Protein AF-A0A2W4NU88-F1 (afdb_monomer_lite)

Structure (mmCIF, N/CA/C/O backbone):
data_AF-A0A2W4NU88-F1
#
_entry.id   AF-A0A2W4NU88-F1
#
loop_
_atom_site.group_PDB
_atom_site.id
_atom_site.type_symbol
_atom_site.label_atom_id
_atom_site.label_alt_id
_atom_site.label_comp_id
_atom_site.label_asym_id
_atom_site.label_entity_id
_atom_site.label_seq_id
_atom_site.pdbx_PDB_ins_code
_atom_site.Cartn_x
_atom_site.Cartn_y
_atom_site.Cartn_z
_atom_site.occupancy
_atom_site.B_iso_or_equiv
_atom_site.auth_seq_id
_atom_site.auth_comp_id
_atom_site.auth_asym_id
_atom_site.auth_atom_id
_atom_site.pdbx_PDB_model_num
ATOM 1 N N . MET A 1 1 ? -26.455 36.553 18.609 1.00 41.16 1 MET A N 1
ATOM 2 C CA . MET A 1 1 ? -26.965 35.825 17.427 1.00 41.16 1 MET A CA 1
ATOM 3 C C . MET A 1 1 ? -28.048 36.669 16.779 1.00 41.16 1 MET A C 1
ATOM 5 O O . MET A 1 1 ? -29.073 36.886 17.407 1.00 41.16 1 MET A O 1
ATOM 9 N N . ALA A 1 2 ? -27.794 37.203 15.585 1.00 42.84 2 ALA A N 1
ATOM 10 C CA . ALA A 1 2 ? -28.802 37.880 14.765 1.00 42.84 2 ALA A CA 1
ATOM 11 C C . ALA A 1 2 ? -29.234 36.930 13.626 1.00 42.84 2 ALA A C 1
ATOM 13 O O . ALA A 1 2 ? -28.383 36.174 13.152 1.00 42.84 2 ALA A O 1
ATOM 14 N N . PRO A 1 3 ? -30.515 36.910 13.207 1.00 49.38 3 PRO A N 1
ATOM 15 C CA . PRO A 1 3 ? -31.012 35.931 12.244 1.00 49.38 3 PRO A CA 1
ATOM 16 C C . PRO A 1 3 ? -30.637 36.302 10.800 1.00 49.38 3 PRO A C 1
ATOM 18 O O . PRO A 1 3 ? -30.679 37.466 10.406 1.00 49.38 3 PRO A O 1
ATOM 21 N N . PHE A 1 4 ? -30.275 35.290 10.013 1.00 44.50 4 PHE A N 1
ATOM 22 C CA . PHE A 1 4 ? -29.881 35.408 8.609 1.00 44.50 4 PHE A CA 1
ATOM 23 C C . PHE A 1 4 ? -31.128 35.576 7.719 1.00 44.50 4 PHE A C 1
ATOM 25 O O . PHE A 1 4 ? -32.091 34.819 7.846 1.00 44.50 4 PHE A O 1
ATOM 32 N N . HIS A 1 5 ? -31.128 36.570 6.827 1.00 48.03 5 HIS A N 1
ATOM 33 C CA . HIS A 1 5 ? -32.206 36.829 5.863 1.00 48.03 5 HIS A CA 1
ATOM 34 C C . HIS A 1 5 ? -31.734 36.467 4.439 1.00 48.03 5 HIS A C 1
ATOM 36 O O . HIS A 1 5 ? -30.705 36.990 4.006 1.00 48.03 5 HIS A O 1
ATOM 42 N N . PRO A 1 6 ? -32.445 35.601 3.689 1.00 52.00 6 PRO A N 1
ATOM 43 C CA . PRO A 1 6 ? -31.965 35.070 2.417 1.00 52.00 6 PRO A CA 1
ATOM 44 C C . PRO A 1 6 ? -32.504 35.886 1.236 1.00 52.00 6 PRO A C 1
ATOM 46 O O . PRO A 1 6 ? -33.444 35.467 0.566 1.00 52.00 6 PRO A O 1
ATOM 49 N N . SER A 1 7 ? -31.959 37.075 0.969 1.00 53.91 7 SER A N 1
ATOM 50 C CA . SER A 1 7 ? -32.432 37.834 -0.204 1.00 53.91 7 SER A CA 1
ATOM 51 C C . SER A 1 7 ? -31.430 38.777 -0.868 1.00 53.91 7 SER A C 1
ATOM 53 O O . SER A 1 7 ? -31.858 39.728 -1.519 1.00 53.91 7 SER A O 1
ATOM 55 N N . LYS A 1 8 ? -30.116 38.539 -0.757 1.00 48.84 8 LYS A N 1
ATOM 56 C CA . LYS A 1 8 ? -29.114 39.237 -1.585 1.00 48.84 8 LYS A CA 1
ATOM 57 C C . LYS A 1 8 ? -27.901 38.349 -1.867 1.00 48.84 8 LYS A C 1
ATOM 59 O O . LYS A 1 8 ? -26.932 38.378 -1.117 1.00 48.84 8 LYS A O 1
ATOM 64 N N . LEU A 1 9 ? -27.950 37.598 -2.964 1.00 49.78 9 LEU A N 1
ATOM 65 C CA . LEU A 1 9 ? -26.742 37.126 -3.644 1.00 49.78 9 LEU A CA 1
ATOM 66 C C . LEU A 1 9 ? -26.538 37.984 -4.908 1.00 49.78 9 LEU A C 1
ATOM 68 O O . LEU A 1 9 ? -27.522 38.264 -5.598 1.00 49.78 9 LEU A O 1
ATOM 72 N N . PRO A 1 10 ? -25.311 38.462 -5.182 1.00 50.22 10 PRO A N 1
ATOM 73 C CA . PRO A 1 10 ? -24.998 39.240 -6.378 1.00 50.22 10 PRO A CA 1
ATOM 74 C C . PRO A 1 10 ? -25.089 38.372 -7.651 1.00 50.22 10 PRO A C 1
ATOM 76 O O . PRO A 1 10 ? -24.893 37.159 -7.569 1.00 50.22 10 PRO A O 1
ATOM 79 N N . PRO A 1 11 ? -25.371 38.976 -8.823 1.00 54.91 11 PRO A N 1
ATOM 80 C CA . PRO A 1 11 ? -25.682 38.256 -10.065 1.00 54.91 11 PRO A CA 1
ATOM 81 C C . PRO A 1 11 ? -24.528 37.436 -10.674 1.00 54.91 11 PRO A C 1
ATOM 83 O O . PRO A 1 11 ? -24.779 36.673 -11.600 1.00 54.91 11 PRO A O 1
ATOM 86 N N . ASP A 1 12 ? -23.309 37.510 -10.132 1.00 55.44 12 ASP A N 1
ATOM 87 C CA . ASP A 1 12 ? -22.115 36.859 -10.695 1.00 55.44 12 ASP A CA 1
ATOM 88 C C . ASP A 1 12 ? -21.626 35.659 -9.859 1.00 55.44 12 ASP A C 1
ATOM 90 O O . ASP A 1 12 ? -20.435 35.494 -9.599 1.00 55.44 12 ASP A O 1
ATOM 94 N N . SER A 1 13 ? -22.547 34.804 -9.402 1.00 50.03 13 SER A N 1
ATOM 95 C CA . SER A 1 13 ? -22.181 33.498 -8.827 1.00 50.03 13 SER A CA 1
ATOM 96 C C . SER A 1 13 ? -21.974 32.450 -9.935 1.00 50.03 13 SER A C 1
ATOM 98 O O . SER A 1 13 ? -22.842 32.320 -10.802 1.00 50.03 13 SER A O 1
ATOM 100 N N . PRO A 1 14 ? -20.880 31.660 -9.919 1.00 50.72 14 PRO A N 1
ATOM 101 C CA . PRO A 1 14 ? -20.562 30.673 -10.954 1.00 50.72 14 PRO A CA 1
ATOM 102 C C . PRO A 1 14 ? -21.407 29.399 -10.776 1.00 50.72 14 PRO A C 1
ATOM 104 O O . PRO A 1 14 ? -20.899 28.333 -10.446 1.00 50.72 14 PRO A O 1
ATOM 107 N N . GLY A 1 15 ? -22.725 29.526 -10.941 1.00 50.69 15 GLY A N 1
ATOM 108 C CA . GLY A 1 15 ? -23.698 28.444 -10.745 1.00 50.69 15 GLY A CA 1
ATOM 109 C C . GLY A 1 15 ? -24.722 28.292 -11.873 1.00 50.69 15 GLY A C 1
ATOM 110 O O . GLY A 1 15 ? -25.686 27.548 -11.720 1.00 50.69 15 GLY A O 1
ATOM 111 N N . GLY A 1 16 ? -24.554 28.994 -12.996 1.00 49.56 16 GLY A N 1
ATOM 112 C CA . GLY A 1 16 ? -25.442 28.878 -14.154 1.00 49.56 16 GLY A CA 1
ATOM 113 C C . GLY A 1 16 ? -24.941 27.834 -15.149 1.00 49.56 16 GLY A C 1
ATOM 114 O O . GLY A 1 16 ? -23.925 28.052 -15.803 1.00 49.56 16 GLY A O 1
ATOM 115 N N . PHE A 1 17 ? -25.661 26.719 -15.294 1.00 56.97 17 PHE A N 1
ATOM 116 C CA . PHE A 1 17 ? -25.469 25.770 -16.394 1.00 56.97 17 PHE A CA 1
ATOM 117 C C . PHE A 1 17 ? -25.649 26.495 -17.738 1.00 56.97 17 PHE A C 1
ATOM 119 O O . PHE A 1 17 ? -26.737 26.972 -18.061 1.00 56.97 17 PHE A O 1
ATOM 126 N N . ILE A 1 18 ? -24.567 26.597 -18.508 1.00 66.88 18 ILE A N 1
ATOM 127 C CA . ILE A 1 18 ? -24.540 27.280 -19.803 1.00 66.88 18 ILE A CA 1
ATOM 128 C C . ILE A 1 18 ? -25.205 26.355 -20.844 1.00 66.88 18 ILE A C 1
ATOM 130 O O . ILE A 1 18 ? -24.797 25.196 -20.952 1.00 66.88 18 ILE A O 1
ATOM 134 N N . PRO A 1 19 ? -26.195 26.816 -21.631 1.00 62.81 19 PRO A N 1
ATOM 135 C CA . PRO A 1 19 ? -26.916 25.979 -22.599 1.00 62.81 19 PRO A CA 1
ATOM 136 C C . PRO A 1 19 ? -26.013 25.316 -23.660 1.00 62.81 19 PRO A C 1
ATOM 138 O O . PRO A 1 19 ? -26.324 24.216 -24.112 1.00 62.81 19 PRO A O 1
ATOM 141 N N . GLU A 1 20 ? -24.855 25.904 -23.985 1.00 63.97 20 GLU A N 1
ATOM 142 C CA . GLU A 1 20 ? -23.848 25.286 -24.868 1.00 63.97 20 GLU A CA 1
ATOM 143 C C . GLU A 1 20 ? -23.288 23.964 -24.325 1.00 63.97 20 GLU A C 1
ATOM 145 O O . GLU A 1 20 ? -23.019 23.047 -25.098 1.00 63.97 20 GLU A O 1
ATOM 150 N N . GLN A 1 21 ? -23.133 23.830 -23.004 1.00 63.16 21 GLN A N 1
ATOM 151 C CA . GLN A 1 21 ? -22.576 22.620 -22.387 1.00 63.16 21 GLN A CA 1
ATOM 152 C C . GLN A 1 21 ? -23.566 21.451 -22.467 1.00 63.16 21 GLN A C 1
ATOM 154 O O . GLN A 1 21 ? -23.165 20.303 -22.649 1.00 63.16 21 GLN A O 1
ATOM 159 N N . VAL A 1 22 ? -24.870 21.741 -22.403 1.00 70.56 22 VAL A N 1
ATOM 160 C CA . VAL A 1 22 ? -25.937 20.744 -22.585 1.00 70.56 22 VAL A CA 1
ATOM 161 C C . VAL A 1 22 ? -26.017 20.299 -24.045 1.00 70.56 22 VAL A C 1
ATOM 163 O O . VAL A 1 22 ? -26.151 19.107 -24.318 1.00 70.56 22 VAL A O 1
ATOM 166 N N . GLU A 1 23 ? -25.874 21.230 -24.992 1.00 71.69 23 GLU A N 1
ATOM 167 C CA . GLU A 1 23 ? -25.847 20.903 -26.421 1.00 71.69 23 GLU A CA 1
ATOM 168 C C . GLU A 1 23 ? -24.608 20.070 -26.790 1.00 71.69 23 GLU A C 1
ATOM 170 O O . GLU A 1 23 ? -24.703 19.102 -27.551 1.00 71.69 23 GLU A O 1
ATOM 175 N N . LEU A 1 24 ? -23.451 20.395 -26.204 1.00 75.88 24 LEU A N 1
ATOM 176 C CA . LEU A 1 24 ? -22.216 19.636 -26.378 1.00 75.88 24 LEU A CA 1
ATOM 177 C C . LEU A 1 24 ? -22.333 18.231 -25.775 1.00 75.88 24 LEU A C 1
ATOM 179 O O . LEU A 1 24 ? -21.966 17.257 -26.435 1.00 75.88 24 LEU A O 1
ATOM 183 N N . LEU A 1 25 ? -22.898 18.104 -24.572 1.00 77.44 25 LEU A N 1
ATOM 184 C CA . LEU A 1 25 ? -23.148 16.814 -23.929 1.00 77.44 25 LEU A CA 1
ATOM 185 C C . LEU A 1 25 ? -24.107 15.950 -24.763 1.00 77.44 25 LEU A C 1
ATOM 187 O O . LEU A 1 25 ? -23.820 14.779 -25.006 1.00 77.44 25 LEU A O 1
ATOM 191 N N . MET A 1 26 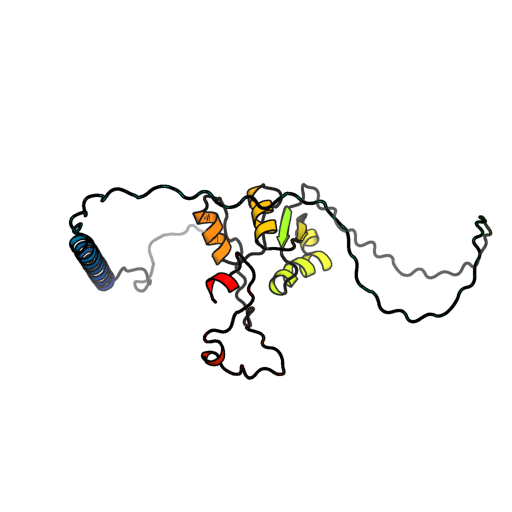? -25.197 16.525 -25.283 1.00 83.00 26 MET A N 1
ATOM 192 C CA . MET A 1 26 ? -26.130 15.807 -26.158 1.00 83.00 26 MET A CA 1
ATOM 193 C C . MET A 1 26 ? -25.473 15.341 -27.463 1.00 83.00 26 MET A C 1
ATOM 195 O O . MET A 1 26 ? -25.721 14.212 -27.887 1.00 83.00 26 MET A O 1
ATOM 199 N N . LYS A 1 27 ? -24.601 16.151 -28.083 1.00 80.75 27 LYS A N 1
ATOM 200 C CA . LYS A 1 27 ? -23.851 15.742 -29.286 1.00 80.75 27 LYS A CA 1
ATOM 201 C C . LYS A 1 27 ? -22.921 14.561 -29.008 1.00 80.75 27 LYS A C 1
ATOM 203 O O . LYS A 1 27 ? -22.870 13.633 -29.816 1.00 80.75 27 LYS A O 1
ATOM 208 N N . HIS A 1 28 ? -22.237 14.552 -27.864 1.00 83.94 28 HIS A N 1
ATOM 209 C CA . HIS A 1 28 ? -21.358 13.442 -27.487 1.00 83.94 28 HIS A CA 1
ATOM 210 C C . HIS A 1 28 ? -22.151 12.162 -27.210 1.00 83.94 28 HIS A C 1
ATOM 212 O O . HIS A 1 28 ? -21.801 11.116 -27.749 1.00 83.94 28 HIS A O 1
ATOM 218 N N . VAL A 1 29 ? -23.262 12.245 -26.470 1.00 82.56 29 VAL A N 1
ATOM 219 C CA . VAL A 1 29 ? -24.134 11.088 -26.195 1.00 82.56 29 VAL A CA 1
ATOM 220 C C . VAL A 1 29 ? -24.697 10.492 -27.489 1.00 82.56 29 VAL A C 1
ATOM 222 O O . VAL A 1 29 ? -24.681 9.274 -27.664 1.00 82.56 29 VAL A O 1
ATOM 225 N N . LEU A 1 30 ? -25.140 11.332 -28.432 1.00 80.12 30 LEU A N 1
ATOM 226 C CA . LEU A 1 30 ? -25.688 10.866 -29.708 1.00 80.12 30 LEU A CA 1
ATOM 227 C C . LEU A 1 30 ? -24.615 10.221 -30.602 1.00 80.12 30 LEU A C 1
ATOM 229 O O . LEU A 1 30 ? -24.870 9.201 -31.240 1.00 80.12 30 LEU A O 1
ATOM 233 N N . THR A 1 31 ? -23.403 10.783 -30.610 1.00 79.44 31 THR A N 1
ATOM 234 C CA . THR A 1 31 ? -22.258 10.231 -31.354 1.00 79.44 31 THR A CA 1
ATOM 235 C C . THR A 1 31 ? -21.830 8.880 -30.777 1.00 79.44 31 THR A C 1
ATOM 237 O O . THR A 1 31 ? -21.580 7.937 -31.526 1.00 79.44 31 THR A O 1
ATOM 240 N N . PHE A 1 32 ? -21.823 8.751 -29.449 1.00 81.19 32 PHE A N 1
ATOM 241 C CA . PHE A 1 32 ? -21.491 7.503 -28.766 1.00 81.19 32 PHE A CA 1
ATOM 242 C C . PHE A 1 32 ? -22.539 6.412 -29.034 1.00 81.19 32 PHE A C 1
ATOM 244 O O . PHE A 1 32 ? -22.191 5.276 -29.352 1.00 81.19 32 PHE A O 1
ATOM 251 N N . ALA A 1 33 ? -23.828 6.767 -29.003 1.00 80.50 33 ALA A N 1
ATOM 252 C CA . ALA A 1 33 ? -24.912 5.848 -29.344 1.00 80.50 33 ALA A CA 1
ATOM 253 C C . ALA A 1 33 ? -24.829 5.366 -30.805 1.00 80.50 33 ALA A C 1
ATOM 255 O O . ALA A 1 33 ? -25.023 4.180 -31.071 1.00 80.50 33 ALA A O 1
ATOM 256 N N . ALA A 1 34 ? -24.488 6.252 -31.748 1.00 80.62 34 ALA A N 1
ATOM 257 C CA . ALA A 1 34 ? -24.296 5.884 -33.150 1.00 80.62 34 ALA A CA 1
ATOM 258 C C . ALA A 1 34 ? -23.098 4.937 -33.348 1.00 80.62 34 ALA A C 1
ATOM 260 O O . ALA A 1 34 ? -23.209 3.976 -34.107 1.00 80.62 34 ALA A O 1
ATOM 261 N N . ALA A 1 35 ? -21.988 5.154 -32.633 1.00 74.56 35 ALA A N 1
ATOM 262 C CA . ALA A 1 35 ? -20.819 4.273 -32.672 1.00 74.56 35 ALA A CA 1
ATOM 263 C C . ALA A 1 35 ? -21.133 2.867 -32.131 1.00 74.56 35 ALA A C 1
ATOM 265 O O . ALA A 1 35 ? -20.770 1.873 -32.758 1.00 74.56 35 ALA A O 1
ATOM 266 N N . ILE A 1 36 ? -21.883 2.771 -31.026 1.00 74.06 36 ILE A N 1
ATOM 267 C CA . ILE A 1 36 ? -22.341 1.486 -30.469 1.00 74.06 36 ILE A CA 1
ATOM 268 C C . ILE A 1 36 ? -23.230 0.743 -31.475 1.00 74.06 36 ILE A C 1
ATOM 270 O O . ILE A 1 36 ? -23.071 -0.460 -31.681 1.00 74.06 36 ILE A O 1
ATOM 274 N N . LEU A 1 37 ? -24.139 1.454 -32.144 1.00 67.69 37 LEU A N 1
ATOM 275 C CA . LEU A 1 37 ? -25.047 0.858 -33.127 1.00 67.69 37 LEU A CA 1
ATOM 276 C C . LEU A 1 37 ? -24.294 0.360 -34.377 1.00 67.69 37 LEU A C 1
ATOM 278 O O . LEU A 1 37 ? -24.657 -0.667 -34.947 1.00 67.69 37 LEU A O 1
ATOM 282 N N . LEU A 1 38 ? -23.198 1.029 -34.751 1.00 65.06 38 LEU A N 1
ATOM 283 C CA . LEU A 1 38 ? -22.302 0.618 -35.837 1.00 65.06 38 LEU A CA 1
ATOM 284 C C . LEU A 1 38 ? -21.481 -0.634 -35.478 1.00 65.06 38 LEU A C 1
ATOM 286 O O . LEU A 1 38 ? -21.330 -1.522 -36.314 1.00 65.06 38 LEU A O 1
ATOM 290 N N . VAL A 1 39 ? -21.018 -0.749 -34.228 1.00 65.00 39 VAL A N 1
ATOM 291 C CA . VAL A 1 39 ? -20.320 -1.949 -33.725 1.00 65.00 39 VAL A CA 1
ATOM 292 C C . VAL A 1 39 ? -21.269 -3.148 -33.653 1.00 65.00 39 VAL A C 1
ATOM 294 O O . VAL A 1 39 ? -20.906 -4.248 -34.062 1.00 65.00 39 VAL A O 1
ATOM 297 N N . LEU A 1 40 ? -22.512 -2.943 -33.211 1.00 62.94 40 LEU A N 1
ATOM 298 C CA . LEU A 1 40 ? -23.513 -4.012 -33.156 1.00 62.94 40 LEU A CA 1
ATOM 299 C C . LEU A 1 40 ? -23.931 -4.503 -34.551 1.00 62.94 40 LEU A C 1
ATOM 301 O O . LEU A 1 40 ? -24.172 -5.695 -34.726 1.00 62.94 40 LEU A O 1
ATOM 305 N N . ALA A 1 41 ? -23.959 -3.626 -35.559 1.00 66.31 41 ALA A N 1
ATOM 306 C CA . ALA A 1 41 ? -24.257 -4.010 -36.941 1.00 66.31 41 ALA A CA 1
ATOM 307 C C . ALA A 1 41 ? -23.126 -4.811 -37.623 1.00 66.31 41 ALA A C 1
ATOM 309 O O . ALA A 1 41 ? -23.383 -5.496 -38.613 1.00 66.31 41 ALA A O 1
ATOM 310 N N . ALA A 1 42 ? -21.893 -4.761 -37.102 1.00 63.50 42 ALA A N 1
ATOM 311 C CA . ALA A 1 42 ? -20.746 -5.495 -37.644 1.00 63.50 42 ALA A CA 1
ATOM 312 C C . ALA A 1 42 ? -20.655 -6.957 -37.154 1.00 63.50 42 ALA A C 1
ATOM 314 O O . ALA A 1 42 ? -19.922 -7.754 -37.738 1.00 63.50 42 ALA A O 1
ATOM 315 N N . CYS A 1 43 ? -21.433 -7.344 -36.138 1.00 46.22 43 CYS A N 1
ATOM 316 C CA . CYS A 1 43 ? -21.530 -8.725 -35.659 1.00 46.22 43 CYS A CA 1
ATOM 317 C C . CYS A 1 43 ? -22.707 -9.459 -36.323 1.00 46.22 43 CYS A C 1
ATOM 319 O O . CYS A 1 43 ? -23.748 -9.693 -35.712 1.00 46.22 43 CYS A O 1
ATOM 321 N N . SER A 1 44 ? -22.535 -9.855 -37.586 1.00 58.75 44 SER A N 1
ATOM 322 C CA . SER A 1 44 ? -23.336 -10.932 -38.187 1.00 58.75 44 SER A CA 1
ATOM 323 C C . SER A 1 44 ? -22.573 -12.256 -38.056 1.00 58.75 44 SER A C 1
ATOM 325 O O . SER A 1 44 ? -21.393 -12.293 -38.408 1.00 58.75 44 SER A O 1
ATOM 327 N N . PRO A 1 45 ? -23.185 -13.351 -37.568 1.00 58.28 45 PRO A N 1
ATOM 328 C CA . PRO A 1 45 ? -22.483 -14.622 -37.431 1.00 58.28 45 PRO A CA 1
ATOM 329 C C . PRO A 1 45 ? -22.261 -15.265 -38.808 1.00 58.28 45 PRO A C 1
ATOM 331 O O . PRO A 1 45 ? -23.208 -15.557 -39.539 1.00 58.28 45 PRO A O 1
ATOM 334 N N . ALA A 1 46 ? -20.994 -15.497 -39.157 1.00 48.22 46 ALA A N 1
ATOM 335 C CA . ALA A 1 46 ? -20.610 -16.314 -40.302 1.00 48.22 46 ALA A CA 1
ATOM 336 C C . ALA A 1 46 ? -21.049 -17.778 -40.100 1.00 48.22 46 ALA A C 1
ATOM 338 O O . ALA A 1 46 ? -21.061 -18.292 -38.981 1.00 48.22 46 ALA A O 1
ATOM 339 N N . ALA A 1 47 ? -21.419 -18.442 -41.197 1.00 45.12 47 ALA A N 1
ATOM 340 C CA . ALA A 1 47 ? -21.907 -19.818 -41.214 1.00 45.12 47 ALA A CA 1
ATOM 341 C C . ALA A 1 47 ? -20.902 -20.814 -40.602 1.00 45.12 47 ALA A C 1
ATOM 343 O O . ALA A 1 47 ? -19.712 -20.798 -40.916 1.00 45.12 47 ALA A O 1
ATOM 344 N N . THR A 1 48 ? -21.404 -21.709 -39.753 1.00 43.19 48 THR A N 1
ATOM 345 C CA . THR A 1 48 ? -20.655 -22.787 -39.100 1.00 43.19 48 THR A CA 1
ATOM 346 C C . THR A 1 48 ? -20.247 -23.885 -40.093 1.00 43.19 48 THR A C 1
ATOM 348 O O . THR A 1 48 ? -21.106 -24.384 -40.823 1.00 43.19 48 THR A O 1
ATOM 351 N N . PRO A 1 49 ? -18.978 -24.338 -40.114 1.00 43.09 49 PRO A N 1
ATOM 352 C CA . PRO A 1 49 ? -18.617 -25.564 -40.815 1.00 43.09 49 PRO A CA 1
ATOM 353 C C . PRO A 1 49 ? -19.047 -26.807 -40.014 1.00 43.09 49 PRO A C 1
ATOM 355 O O . PRO A 1 49 ? -18.872 -26.888 -38.798 1.00 43.09 49 PRO A O 1
ATOM 358 N N . THR A 1 50 ? -19.619 -27.780 -40.722 1.00 42.62 50 THR A N 1
ATOM 359 C CA . THR A 1 50 ? -20.048 -29.102 -40.233 1.00 42.62 50 THR A CA 1
ATOM 360 C C . THR A 1 50 ? -18.869 -29.905 -39.651 1.00 42.62 50 THR A C 1
ATOM 362 O O . THR A 1 50 ? -17.795 -29.899 -40.255 1.00 42.62 50 THR A O 1
ATOM 365 N N . PRO A 1 51 ? -19.030 -30.641 -38.530 1.00 40.97 51 PRO A N 1
ATOM 366 C CA . PRO A 1 51 ? -17.933 -31.401 -37.931 1.00 40.97 51 PRO A CA 1
ATOM 367 C C . PRO A 1 51 ? -17.584 -32.649 -38.757 1.00 40.97 51 PRO A C 1
ATOM 369 O O . PRO A 1 51 ? -18.381 -33.579 -38.883 1.00 40.97 51 PRO A O 1
ATOM 372 N N . THR A 1 52 ? -16.362 -32.675 -39.291 1.00 47.66 52 THR A N 1
ATOM 373 C CA . THR A 1 52 ? -15.709 -33.879 -39.822 1.00 47.66 52 THR A CA 1
ATOM 374 C C . THR A 1 52 ? -15.209 -34.741 -38.660 1.00 47.66 52 THR A C 1
ATOM 376 O O . THR A 1 52 ? -14.582 -34.248 -37.726 1.00 47.66 52 THR A O 1
ATOM 379 N N . SER A 1 53 ? -15.508 -36.037 -38.730 1.00 42.72 53 SER A N 1
ATOM 380 C CA . SER A 1 53 ? -15.165 -37.087 -37.766 1.00 42.72 53 SER A CA 1
ATOM 381 C C . SER A 1 53 ? -13.675 -37.141 -37.397 1.00 42.72 53 SER A C 1
ATOM 383 O O . SER A 1 53 ? -12.820 -37.188 -38.282 1.00 42.72 53 SER A O 1
ATOM 385 N N . ALA A 1 54 ? -13.389 -37.216 -36.095 1.00 40.72 54 ALA A N 1
ATOM 386 C CA . ALA A 1 54 ? -12.054 -37.400 -35.527 1.00 40.72 54 ALA A CA 1
ATOM 387 C C . ALA A 1 54 ? -11.479 -38.817 -35.778 1.00 40.72 54 ALA A C 1
ATOM 389 O O . ALA A 1 54 ? -12.235 -39.791 -35.716 1.00 40.72 54 ALA A O 1
ATOM 390 N N . PRO A 1 55 ? -10.157 -38.966 -36.004 1.00 47.34 55 PRO A N 1
ATOM 391 C CA . PRO A 1 55 ? -9.449 -40.240 -35.876 1.00 47.34 55 PRO A CA 1
ATOM 392 C C . PRO A 1 55 ? -9.047 -40.513 -34.405 1.00 47.34 55 PRO A C 1
ATOM 394 O O . PRO A 1 55 ? -9.109 -39.603 -33.576 1.00 47.34 55 PRO A O 1
ATOM 397 N N . PRO A 1 56 ? -8.696 -41.765 -34.045 1.00 47.59 56 PRO A N 1
ATOM 398 C CA . PRO A 1 56 ? -8.702 -42.227 -32.660 1.00 47.59 56 PRO A CA 1
ATOM 399 C C . PRO A 1 56 ? -7.532 -41.702 -31.820 1.00 47.59 56 PRO A C 1
ATOM 401 O O . PRO A 1 56 ? -6.414 -41.532 -32.296 1.00 47.59 56 PRO A O 1
ATOM 404 N N . THR A 1 57 ? -7.846 -41.512 -30.539 1.00 40.19 57 THR A N 1
ATOM 405 C CA . THR A 1 57 ? -6.975 -41.183 -29.409 1.00 40.19 57 THR A CA 1
ATOM 406 C C . THR A 1 57 ? -5.765 -42.110 -29.306 1.00 40.19 57 THR A C 1
ATOM 408 O O . THR A 1 57 ? -5.914 -43.309 -29.074 1.00 40.19 57 THR A O 1
ATOM 411 N N . GLU A 1 58 ? -4.571 -41.530 -29.389 1.00 40.09 58 GLU A N 1
ATOM 412 C CA . GLU A 1 58 ? -3.342 -42.143 -28.892 1.00 40.09 58 GLU A CA 1
ATOM 413 C C . GLU A 1 58 ? -3.153 -41.722 -27.426 1.00 40.09 58 GLU A C 1
ATOM 415 O O . GLU A 1 58 ? -3.254 -40.542 -27.080 1.00 40.09 58 GLU A O 1
ATOM 420 N N . ALA A 1 59 ? -2.986 -42.709 -26.547 1.00 41.22 59 ALA A N 1
ATOM 421 C CA . ALA A 1 59 ? -2.809 -42.508 -25.114 1.00 41.22 59 ALA A CA 1
ATOM 422 C C . ALA A 1 59 ? -1.414 -41.924 -24.810 1.00 41.22 59 ALA A C 1
ATOM 424 O O . ALA A 1 59 ? -0.443 -42.307 -25.463 1.00 41.22 59 ALA A O 1
ATOM 425 N N . PRO A 1 60 ? -1.279 -41.038 -23.808 1.00 47.06 60 PRO A N 1
ATOM 426 C CA . PRO A 1 60 ? 0.020 -40.511 -23.409 1.00 47.06 60 PRO A CA 1
ATOM 427 C C . PRO A 1 60 ? 0.882 -41.607 -22.754 1.00 47.06 60 PRO A C 1
ATOM 429 O O . PRO A 1 60 ? 0.348 -42.445 -22.019 1.00 47.06 60 PRO A O 1
ATOM 432 N N . PRO A 1 61 ? 2.211 -41.611 -22.967 1.00 41.12 61 PRO A N 1
ATOM 433 C CA . PRO A 1 61 ? 3.097 -42.546 -22.290 1.00 41.12 61 PRO A CA 1
ATOM 434 C C . PRO A 1 61 ? 3.142 -42.257 -20.785 1.00 41.12 61 PRO A C 1
ATOM 436 O O . PRO A 1 61 ? 3.436 -41.146 -20.343 1.00 41.12 61 PRO A O 1
ATOM 439 N N . THR A 1 62 ? 2.877 -43.298 -19.998 1.00 40.16 62 THR A N 1
ATOM 440 C CA . THR A 1 62 ? 3.133 -43.367 -18.558 1.00 40.16 62 THR A CA 1
ATOM 441 C C . THR A 1 62 ? 4.621 -43.166 -18.290 1.00 40.16 62 THR A C 1
ATOM 443 O O . THR A 1 62 ? 5.431 -44.010 -18.680 1.00 40.16 62 THR A O 1
ATOM 446 N N . LYS A 1 63 ? 4.986 -42.075 -17.607 1.00 34.75 63 LYS A N 1
ATOM 447 C CA . LYS A 1 63 ? 6.293 -41.955 -16.956 1.00 34.75 63 LYS A CA 1
ATOM 448 C C . LYS A 1 63 ? 6.128 -42.292 -15.480 1.00 34.75 63 LYS A C 1
ATOM 450 O O . LYS A 1 63 ? 5.310 -41.704 -14.779 1.00 34.75 63 LYS A O 1
ATOM 455 N N . ASP A 1 64 ? 6.893 -43.301 -15.107 1.00 31.95 64 ASP A N 1
ATOM 456 C CA . ASP A 1 64 ? 6.933 -43.991 -13.831 1.00 31.95 64 ASP A CA 1
ATOM 457 C C . ASP A 1 64 ? 7.165 -43.051 -12.643 1.00 31.95 64 ASP A C 1
ATOM 459 O O . ASP A 1 64 ? 7.934 -42.087 -12.726 1.00 31.95 64 ASP A O 1
ATOM 463 N N . ALA A 1 65 ? 6.511 -43.377 -11.531 1.00 32.41 65 ALA A N 1
ATOM 464 C CA . ALA A 1 65 ? 6.792 -42.810 -10.226 1.00 32.41 65 ALA A CA 1
ATOM 465 C C . ALA A 1 65 ? 8.079 -43.454 -9.692 1.00 32.41 65 ALA A C 1
ATOM 467 O O . ALA A 1 65 ? 8.108 -44.643 -9.387 1.00 32.41 65 ALA A O 1
ATOM 468 N N . GLY A 1 66 ? 9.143 -42.661 -9.582 1.00 27.52 66 GLY A N 1
ATOM 469 C CA . GLY A 1 66 ? 10.417 -43.066 -9.001 1.00 27.52 66 GLY A CA 1
ATOM 470 C C . GLY A 1 66 ? 10.799 -42.119 -7.872 1.00 27.52 66 GLY A C 1
ATOM 471 O O . GLY A 1 66 ? 10.924 -40.921 -8.092 1.00 27.52 66 GLY A O 1
ATOM 472 N N . ALA A 1 67 ? 10.895 -42.711 -6.686 1.00 29.80 67 ALA A N 1
ATOM 473 C CA . ALA A 1 67 ? 11.378 -42.237 -5.396 1.00 29.80 67 ALA A CA 1
ATOM 474 C C . ALA A 1 67 ? 12.203 -40.938 -5.336 1.00 29.80 67 ALA A C 1
ATOM 476 O O . ALA A 1 67 ? 13.105 -40.686 -6.127 1.00 29.80 67 ALA A O 1
ATOM 477 N N . ALA A 1 68 ? 11.918 -40.190 -4.269 1.00 33.38 68 ALA A N 1
ATOM 478 C CA . ALA A 1 68 ? 12.781 -39.175 -3.699 1.00 33.38 68 ALA A CA 1
ATOM 479 C C . ALA A 1 68 ? 14.196 -39.719 -3.456 1.00 33.38 68 ALA A C 1
ATOM 481 O O . ALA A 1 68 ? 14.369 -40.676 -2.701 1.00 33.38 68 ALA A O 1
ATOM 482 N N . GLU A 1 69 ? 15.186 -39.039 -4.024 1.00 31.02 69 GLU A N 1
ATOM 483 C CA . GLU A 1 69 ? 16.558 -39.049 -3.539 1.00 31.02 69 GLU A CA 1
ATOM 484 C C . GLU A 1 69 ? 17.020 -37.599 -3.388 1.00 31.02 69 GLU A C 1
ATOM 486 O O . GLU A 1 69 ? 16.992 -36.788 -4.313 1.00 31.02 69 GLU A O 1
ATOM 491 N N . THR A 1 70 ? 17.352 -37.285 -2.143 1.00 28.16 70 THR A N 1
ATOM 492 C CA . THR A 1 70 ? 18.055 -36.099 -1.681 1.00 28.16 70 THR A CA 1
ATOM 493 C C . THR A 1 70 ? 19.445 -36.073 -2.313 1.00 28.16 70 THR A C 1
ATOM 495 O O . THR A 1 70 ? 20.229 -36.981 -2.055 1.00 28.16 70 THR A O 1
ATOM 498 N N . GLU A 1 71 ? 19.787 -35.027 -3.066 1.00 32.09 71 GLU A N 1
ATOM 499 C CA . GLU A 1 71 ? 21.183 -34.747 -3.412 1.00 32.09 71 GLU A CA 1
ATOM 500 C C . GLU A 1 71 ? 21.495 -33.259 -3.231 1.00 32.09 71 GLU A C 1
ATOM 502 O O . GLU A 1 71 ? 21.026 -32.377 -3.948 1.00 32.09 71 GLU A O 1
ATOM 507 N N . THR A 1 72 ? 22.268 -33.024 -2.179 1.00 24.66 72 THR A N 1
ATOM 508 C CA . THR A 1 72 ? 22.938 -31.795 -1.774 1.00 24.66 72 THR A CA 1
ATOM 509 C C . THR A 1 72 ? 24.214 -31.619 -2.603 1.00 24.66 72 THR A C 1
ATOM 511 O O . THR A 1 72 ? 24.959 -32.581 -2.766 1.00 24.66 72 THR A O 1
ATOM 514 N N . ALA A 1 73 ? 24.539 -30.400 -3.037 1.00 28.67 73 ALA A N 1
ATOM 515 C CA . ALA A 1 73 ? 25.875 -30.034 -3.526 1.00 28.67 73 ALA A CA 1
ATOM 516 C C . ALA A 1 73 ? 26.104 -28.514 -3.343 1.00 28.67 73 ALA A C 1
ATOM 518 O O . ALA A 1 73 ? 25.130 -27.764 -3.301 1.00 28.67 73 ALA A O 1
ATOM 519 N N . PRO A 1 74 ? 27.350 -28.024 -3.241 1.00 36.06 74 PRO A N 1
ATOM 520 C CA . PRO A 1 74 ? 28.175 -28.101 -2.040 1.00 36.06 74 PRO A CA 1
ATOM 521 C C . PRO A 1 74 ? 28.541 -26.706 -1.497 1.00 36.06 74 PRO A C 1
ATOM 523 O O . PRO A 1 74 ? 28.649 -25.732 -2.238 1.00 36.06 74 PRO A O 1
ATOM 526 N N . ALA A 1 75 ? 28.769 -26.639 -0.184 1.00 29.53 75 ALA A N 1
ATOM 527 C CA . ALA A 1 75 ? 29.469 -25.539 0.465 1.00 29.53 75 ALA A CA 1
ATOM 528 C C . ALA A 1 75 ? 30.984 -25.749 0.320 1.00 29.53 75 ALA A C 1
ATOM 530 O O . ALA A 1 75 ? 31.471 -26.865 0.507 1.00 29.53 75 ALA A O 1
ATOM 531 N N . ASP A 1 76 ? 31.689 -24.677 -0.029 1.00 31.84 76 ASP A N 1
ATOM 532 C CA . ASP A 1 76 ? 33.147 -24.614 -0.091 1.00 31.84 76 ASP A CA 1
ATOM 533 C C . ASP A 1 76 ? 33.735 -24.572 1.330 1.00 31.84 76 ASP A C 1
ATOM 535 O O . ASP A 1 76 ? 33.202 -23.921 2.234 1.00 31.84 76 ASP A O 1
ATOM 539 N N . GLU A 1 77 ? 34.817 -25.318 1.513 1.00 29.67 77 GLU A N 1
ATOM 540 C CA . GLU A 1 77 ? 35.496 -25.604 2.768 1.00 29.67 77 GLU A CA 1
ATOM 541 C C . GLU A 1 77 ? 36.747 -24.725 2.864 1.00 29.67 77 GLU A C 1
ATOM 543 O O . GLU A 1 77 ? 37.682 -24.853 2.076 1.00 29.67 77 GLU A O 1
ATOM 548 N N . ALA A 1 78 ? 36.806 -23.869 3.884 1.00 30.84 78 ALA A N 1
ATOM 549 C CA . ALA A 1 78 ? 38.065 -23.353 4.406 1.00 30.84 78 ALA A CA 1
ATOM 550 C C . ALA A 1 78 ? 38.106 -23.595 5.920 1.00 30.84 78 ALA A C 1
ATOM 552 O O . ALA A 1 78 ? 37.527 -22.869 6.725 1.00 30.84 78 ALA A O 1
ATOM 553 N N . THR A 1 79 ? 38.772 -24.692 6.261 1.00 25.81 79 THR A N 1
ATOM 554 C CA . THR A 1 79 ? 39.183 -25.179 7.579 1.00 25.81 79 THR A CA 1
ATOM 555 C C . THR A 1 79 ? 39.982 -24.155 8.394 1.00 25.81 79 THR A C 1
ATOM 557 O O . THR A 1 79 ? 40.997 -23.669 7.905 1.00 25.81 79 THR A O 1
ATOM 560 N N . GLU A 1 80 ? 39.646 -23.980 9.679 1.00 30.72 80 GLU A N 1
ATOM 561 C CA . GLU A 1 80 ? 40.652 -23.974 10.756 1.00 30.72 80 GLU A CA 1
ATOM 562 C C . GLU A 1 80 ? 40.064 -24.486 12.093 1.00 30.72 80 GLU A C 1
ATOM 564 O O . GLU A 1 80 ? 39.241 -23.860 12.752 1.00 30.72 80 GLU A O 1
ATOM 569 N N . THR A 1 81 ? 40.479 -25.713 12.396 1.00 26.44 81 THR A N 1
ATOM 570 C CA . THR A 1 81 ? 40.673 -26.463 13.649 1.00 26.44 81 THR A CA 1
ATOM 571 C C . THR A 1 81 ? 40.298 -25.848 15.016 1.00 26.44 81 THR A C 1
ATOM 573 O O . THR A 1 81 ? 40.967 -24.959 15.524 1.00 26.44 81 THR A O 1
ATOM 576 N N . ALA A 1 82 ? 39.283 -26.477 15.626 1.00 27.28 82 ALA A N 1
ATOM 577 C CA . ALA A 1 82 ? 39.126 -26.974 17.009 1.00 27.28 82 ALA A CA 1
ATOM 578 C C . ALA A 1 82 ? 39.862 -26.322 18.203 1.00 27.28 82 ALA A C 1
ATOM 580 O O . ALA A 1 82 ? 41.085 -26.335 18.251 1.00 27.28 82 ALA A O 1
ATOM 581 N N . GLU A 1 83 ? 39.111 -26.041 19.282 1.00 29.69 83 GLU A N 1
ATOM 582 C CA . GLU A 1 83 ? 39.308 -26.740 20.567 1.00 29.69 83 GLU A CA 1
ATOM 583 C C . GLU A 1 83 ? 38.019 -26.743 21.422 1.00 29.69 83 GLU A C 1
ATOM 585 O O . GLU A 1 83 ? 37.127 -25.915 21.256 1.00 29.69 83 GLU A O 1
ATOM 590 N N . ASP A 1 84 ? 37.924 -27.769 22.258 1.00 24.41 84 ASP A N 1
ATOM 591 C CA . ASP A 1 84 ? 36.754 -28.407 22.860 1.00 24.41 84 ASP A CA 1
ATOM 592 C C . ASP A 1 84 ? 36.372 -27.819 24.239 1.00 24.41 84 ASP A C 1
ATOM 594 O O . ASP A 1 84 ? 37.148 -27.109 24.877 1.00 24.41 84 ASP A O 1
ATOM 598 N N . THR A 1 85 ? 35.244 -28.308 24.759 1.00 26.67 85 THR A N 1
ATOM 599 C CA . THR A 1 85 ? 34.890 -28.512 26.180 1.00 26.67 85 THR A CA 1
ATOM 600 C C . THR A 1 85 ? 33.789 -27.617 26.768 1.00 26.67 85 THR A C 1
ATOM 602 O O . THR A 1 85 ? 33.979 -26.463 27.146 1.00 26.67 85 THR A O 1
ATOM 605 N N . GLN A 1 86 ? 32.621 -28.243 26.937 1.00 31.41 86 GLN A N 1
ATOM 606 C CA . GLN A 1 86 ? 31.527 -27.844 27.826 1.00 31.41 86 GLN A CA 1
ATOM 607 C C . GLN A 1 86 ? 31.975 -27.871 29.296 1.00 31.41 86 GLN A C 1
ATOM 609 O O . GLN A 1 86 ? 32.612 -28.837 29.702 1.00 31.41 86 GLN A O 1
ATOM 614 N N . THR A 1 87 ? 31.539 -26.921 30.128 1.00 30.58 87 THR A N 1
ATOM 615 C CA . THR A 1 87 ? 31.125 -27.192 31.522 1.00 30.58 87 THR A CA 1
ATOM 616 C C . THR A 1 87 ? 30.181 -26.086 32.003 1.00 30.58 87 THR A C 1
ATOM 618 O O . THR A 1 87 ? 30.492 -24.900 31.963 1.00 30.58 87 THR A O 1
ATOM 621 N N . GLU A 1 88 ? 29.009 -26.524 32.438 1.00 36.75 88 GLU A N 1
ATOM 622 C CA . GLU A 1 88 ? 27.992 -25.817 33.208 1.00 36.75 88 GLU A CA 1
ATOM 623 C C . GLU A 1 88 ? 28.477 -25.628 34.659 1.00 36.75 88 GLU A C 1
ATOM 625 O O . GLU A 1 88 ? 28.824 -26.617 35.296 1.00 36.75 88 GLU A O 1
ATOM 630 N N . GLU A 1 89 ? 28.471 -24.410 35.216 1.00 34.34 89 GLU A N 1
ATOM 631 C CA . GLU A 1 89 ? 28.310 -24.233 36.669 1.00 34.34 89 GLU A CA 1
ATOM 632 C C . GLU A 1 89 ? 27.751 -22.846 37.020 1.00 34.34 89 GLU A C 1
ATOM 634 O O . GLU A 1 89 ? 28.139 -21.811 36.479 1.00 34.34 89 GLU A O 1
ATOM 639 N N . ALA A 1 90 ? 26.780 -22.864 37.924 1.00 26.95 90 ALA A N 1
ATOM 640 C CA . ALA A 1 90 ? 26.000 -21.740 38.394 1.00 26.95 90 ALA A CA 1
ATOM 641 C C . ALA A 1 90 ? 26.679 -20.952 39.535 1.00 26.95 90 ALA A C 1
ATOM 643 O O . ALA A 1 90 ? 27.512 -21.471 40.266 1.00 26.95 90 ALA A O 1
ATOM 644 N N . ALA A 1 91 ? 26.128 -19.753 39.764 1.00 28.25 91 ALA A N 1
ATOM 645 C CA . ALA A 1 91 ? 25.916 -19.101 41.065 1.00 28.25 91 ALA A CA 1
ATOM 646 C C . ALA A 1 91 ? 26.954 -18.094 41.640 1.00 28.25 91 ALA A C 1
ATOM 648 O O . ALA A 1 91 ? 28.034 -18.434 42.098 1.00 28.25 91 ALA A O 1
ATOM 649 N N . LEU A 1 92 ? 26.448 -16.851 41.748 1.00 28.67 92 LEU A N 1
ATOM 650 C CA . LEU A 1 92 ? 26.439 -15.912 42.895 1.00 28.67 92 LEU A CA 1
ATOM 651 C C . LEU A 1 92 ? 27.734 -15.340 43.528 1.00 28.67 92 LEU A C 1
ATOM 653 O O . LEU A 1 92 ? 28.443 -16.031 44.248 1.00 28.67 92 LEU A O 1
ATOM 657 N N . ALA A 1 93 ? 27.863 -14.001 43.447 1.00 33.78 93 ALA A N 1
ATOM 658 C CA . ALA A 1 93 ? 28.201 -13.019 44.516 1.00 33.78 93 ALA A CA 1
ATOM 659 C C . ALA A 1 93 ? 28.204 -11.600 43.866 1.00 33.78 93 ALA A C 1
ATOM 661 O O . ALA A 1 93 ? 28.907 -11.413 42.882 1.00 33.78 93 ALA A O 1
ATOM 662 N N . THR A 1 94 ? 27.313 -10.619 44.124 1.00 30.45 94 THR A N 1
ATOM 663 C CA . THR A 1 94 ? 27.115 -9.721 45.306 1.00 30.45 94 THR A CA 1
ATOM 664 C C . THR A 1 94 ? 28.457 -9.192 45.860 1.00 30.45 94 THR A C 1
ATOM 666 O O . THR A 1 94 ? 29.297 -10.008 46.197 1.00 30.45 94 THR A O 1
ATOM 669 N N . GLU A 1 95 ? 28.799 -7.894 45.949 1.00 34.12 95 GLU A N 1
ATOM 670 C CA . GLU A 1 95 ? 28.047 -6.694 46.362 1.00 34.12 95 GLU A CA 1
ATOM 671 C C . GLU A 1 95 ? 28.763 -5.370 45.953 1.00 34.12 95 GLU A C 1
ATOM 673 O O . GLU A 1 95 ? 29.986 -5.318 45.865 1.00 34.12 95 GLU A O 1
ATOM 678 N N . ALA A 1 96 ? 27.964 -4.300 45.830 1.00 30.11 96 ALA A N 1
ATOM 679 C CA . ALA A 1 96 ? 28.223 -2.888 46.172 1.00 30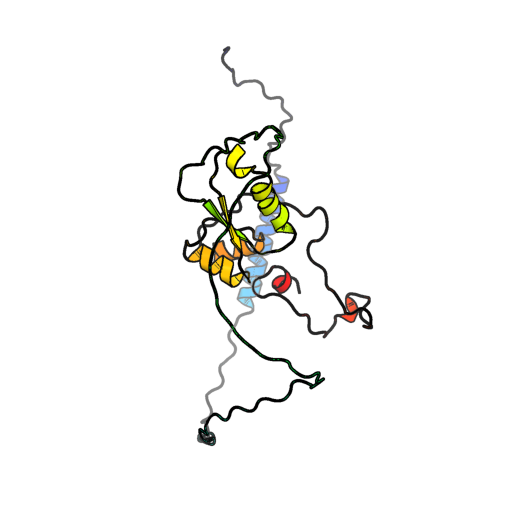.11 96 ALA A CA 1
ATOM 680 C C . ALA A 1 96 ? 29.310 -2.040 45.464 1.00 30.11 96 ALA A C 1
ATOM 68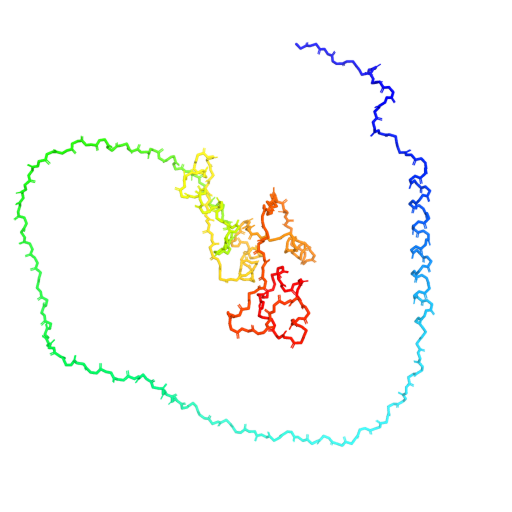2 O O . ALA A 1 96 ? 30.491 -2.072 45.797 1.00 30.11 96 ALA A O 1
ATOM 683 N N . ALA A 1 97 ? 28.837 -1.052 44.689 1.00 32.44 97 ALA A N 1
ATOM 684 C CA . ALA A 1 97 ? 29.356 0.319 44.752 1.00 32.44 97 ALA A CA 1
ATOM 685 C C . ALA A 1 97 ? 28.232 1.333 44.455 1.00 32.44 97 ALA A C 1
ATOM 687 O O . ALA A 1 97 ? 27.776 1.491 43.325 1.00 32.44 97 ALA A O 1
ATOM 688 N N . THR A 1 98 ? 27.774 2.003 45.510 1.00 34.59 98 THR A N 1
ATOM 689 C CA . THR A 1 98 ? 26.772 3.074 45.511 1.00 34.59 98 THR A CA 1
ATOM 690 C C . THR A 1 98 ? 27.402 4.399 45.074 1.00 34.59 98 THR A C 1
ATOM 692 O O . THR A 1 98 ? 28.307 4.884 45.749 1.00 34.59 98 THR A O 1
ATOM 695 N N . ALA A 1 99 ? 26.890 5.041 44.021 1.00 33.41 99 ALA A N 1
ATOM 696 C CA . ALA A 1 99 ? 27.018 6.488 43.820 1.00 33.41 99 ALA A CA 1
ATOM 697 C C . ALA A 1 99 ? 25.883 7.011 42.927 1.00 33.41 99 ALA A C 1
ATOM 699 O O . ALA A 1 99 ? 25.594 6.471 41.865 1.00 33.41 99 ALA A O 1
ATOM 700 N N . ALA A 1 100 ? 25.222 8.054 43.414 1.00 35.16 100 ALA A N 1
ATOM 701 C CA . ALA A 1 100 ? 24.020 8.650 42.865 1.00 35.16 100 ALA A CA 1
ATOM 702 C C . ALA A 1 100 ? 24.254 9.412 41.552 1.00 35.16 100 ALA A C 1
ATOM 704 O O . ALA A 1 100 ? 25.156 10.242 41.476 1.00 35.16 100 ALA A O 1
ATOM 705 N N . VAL A 1 101 ? 23.330 9.253 40.601 1.00 35.47 101 VAL A N 1
ATOM 706 C CA . VAL A 1 101 ? 22.893 10.346 39.723 1.00 35.47 101 VAL A CA 1
ATOM 707 C C . VAL A 1 101 ? 21.371 10.284 39.646 1.00 35.47 101 VAL A C 1
ATOM 709 O O . VAL A 1 101 ? 20.791 9.473 38.931 1.00 35.47 101 VAL A O 1
ATOM 712 N N . ALA A 1 102 ? 20.723 11.144 40.429 1.00 42.81 102 ALA A N 1
ATOM 713 C CA . ALA A 1 102 ? 19.349 11.541 40.185 1.00 42.81 102 ALA A CA 1
ATOM 714 C C . ALA A 1 102 ? 19.338 12.375 38.895 1.00 42.81 102 ALA A C 1
ATOM 716 O O . ALA A 1 102 ? 19.633 13.568 38.917 1.00 42.81 102 ALA A O 1
ATOM 717 N N . ALA A 1 103 ? 19.048 11.730 37.770 1.00 36.91 103 ALA A N 1
ATOM 718 C CA . ALA A 1 103 ? 18.689 12.391 36.527 1.00 36.91 103 ALA A CA 1
ATOM 719 C C . ALA A 1 103 ? 17.263 11.960 36.192 1.00 36.91 103 ALA A C 1
ATOM 721 O O . ALA A 1 103 ? 17.018 10.811 35.847 1.00 36.91 103 ALA A O 1
ATOM 722 N N . ALA A 1 104 ? 16.349 12.903 36.419 1.00 41.25 104 ALA A N 1
ATOM 723 C CA . ALA A 1 104 ? 14.942 12.928 36.053 1.00 41.25 104 ALA A CA 1
ATOM 724 C C . ALA A 1 104 ? 14.486 11.806 35.103 1.00 41.25 104 ALA A C 1
ATOM 726 O O . ALA A 1 104 ? 14.556 11.937 33.882 1.00 41.25 104 ALA A O 1
ATOM 727 N N . THR A 1 105 ? 13.914 10.750 35.676 1.00 37.41 105 THR A N 1
ATOM 728 C CA . THR A 1 105 ? 12.904 9.950 34.990 1.00 37.41 105 THR A CA 1
ATOM 729 C C . THR A 1 105 ? 11.682 10.850 34.845 1.00 37.41 105 THR A C 1
ATOM 731 O O . THR A 1 105 ? 10.843 10.950 35.737 1.00 37.41 105 THR A O 1
ATOM 734 N N . ALA A 1 106 ? 11.612 11.587 33.739 1.00 40.19 106 ALA A N 1
ATOM 735 C CA . ALA A 1 106 ? 10.322 11.993 33.223 1.00 40.19 106 ALA A CA 1
ATOM 736 C C . ALA A 1 106 ? 9.650 10.696 32.763 1.00 40.19 106 ALA A C 1
ATOM 738 O O . ALA A 1 106 ? 9.868 10.238 31.644 1.00 40.19 106 ALA A O 1
ATOM 739 N N . GLU A 1 107 ? 8.906 10.054 33.665 1.00 38.19 107 GLU A N 1
ATOM 740 C CA . GLU A 1 107 ? 7.847 9.136 33.267 1.00 38.19 107 GLU A CA 1
ATOM 741 C C . GLU A 1 107 ? 6.898 9.954 32.394 1.00 38.19 107 GLU A C 1
ATOM 743 O O . GLU A 1 107 ? 6.017 10.662 32.883 1.00 38.19 107 GLU A O 1
ATOM 748 N N . SER A 1 108 ? 7.139 9.906 31.081 1.00 42.06 108 SER A N 1
ATOM 749 C CA . SER A 1 108 ? 6.121 10.231 30.100 1.00 42.06 108 SER A CA 1
ATOM 750 C C . SER A 1 108 ? 4.964 9.309 30.428 1.00 42.06 108 SER A C 1
ATOM 752 O O . SER A 1 108 ? 5.047 8.091 30.256 1.00 42.06 108 SER A O 1
ATOM 754 N N . THR A 1 109 ? 3.927 9.878 31.031 1.00 44.50 109 THR A N 1
ATOM 755 C CA . THR A 1 109 ? 2.691 9.168 31.309 1.00 44.50 109 THR A CA 1
ATOM 756 C C . THR A 1 109 ? 2.016 8.999 29.957 1.00 44.50 109 THR A C 1
ATOM 758 O O . THR A 1 109 ? 1.147 9.782 29.591 1.00 44.50 109 THR A O 1
ATOM 761 N N . ALA A 1 110 ? 2.491 8.030 29.170 1.00 58.25 110 ALA A N 1
ATOM 762 C CA . ALA A 1 110 ? 1.821 7.606 27.959 1.00 58.25 110 ALA A CA 1
ATOM 763 C C . ALA A 1 110 ? 0.422 7.171 28.394 1.00 58.25 110 ALA A C 1
ATOM 765 O O . ALA A 1 110 ? 0.262 6.187 29.121 1.00 58.25 110 ALA A O 1
ATOM 766 N N . GLN A 1 111 ? -0.581 7.977 28.049 1.00 57.09 111 GLN A N 1
ATOM 767 C CA . GLN A 1 111 ? -1.969 7.625 28.283 1.00 57.09 111 GLN A CA 1
ATOM 768 C C . GLN A 1 111 ? -2.222 6.307 27.553 1.00 57.09 111 GLN A C 1
ATOM 770 O O . GLN A 1 111 ? -2.062 6.222 26.337 1.00 57.09 111 GLN A O 1
ATOM 775 N N . ALA A 1 112 ? -2.565 5.265 28.311 1.00 64.62 112 ALA A N 1
ATOM 776 C CA . ALA A 1 112 ? -3.017 4.020 27.721 1.00 64.62 112 ALA A CA 1
ATOM 777 C C . ALA A 1 112 ? -4.296 4.328 26.937 1.00 64.62 112 ALA A C 1
ATOM 779 O O . ALA A 1 112 ? -5.292 4.771 27.512 1.00 64.62 112 ALA A O 1
ATOM 780 N N . VAL A 1 113 ? -4.241 4.154 25.618 1.00 75.94 113 VAL A N 1
ATOM 781 C CA . VAL A 1 113 ? -5.431 4.257 24.785 1.00 75.94 113 VAL A CA 1
ATOM 782 C C . VAL A 1 113 ? -6.204 2.952 24.938 1.00 75.94 113 VAL A C 1
ATOM 784 O O . VAL A 1 113 ? -5.804 1.918 24.406 1.00 75.94 113 VAL A O 1
ATOM 787 N N . ASP A 1 114 ? -7.287 2.994 25.709 1.00 78.44 114 ASP A N 1
ATOM 788 C CA . ASP A 1 114 ? -8.178 1.851 25.903 1.00 78.44 114 ASP A CA 1
ATOM 789 C C . ASP A 1 114 ? -8.968 1.547 24.615 1.00 78.44 114 ASP A C 1
ATOM 791 O O . ASP A 1 114 ? -9.529 2.447 23.988 1.00 78.44 114 ASP A O 1
ATOM 795 N N . GLY A 1 115 ? -9.060 0.267 24.236 1.00 83.56 115 GLY A N 1
ATOM 796 C CA . GLY A 1 115 ? -9.890 -0.200 23.116 1.00 83.56 115 GLY A CA 1
ATOM 797 C C . GLY A 1 115 ? -9.237 -1.286 22.258 1.00 83.56 115 GLY A C 1
ATOM 798 O O . GLY A 1 115 ? -8.034 -1.534 22.353 1.00 83.56 115 GLY A O 1
ATOM 799 N N . GLU A 1 116 ? -10.039 -1.943 21.412 1.00 91.50 116 GLU A N 1
ATOM 800 C CA . GLU A 1 116 ? -9.519 -2.870 20.397 1.00 91.50 116 GLU A CA 1
ATOM 801 C C . GLU A 1 116 ? -8.670 -2.092 19.374 1.00 91.50 116 GLU A C 1
ATOM 803 O O . GLU A 1 116 ? -9.105 -1.026 18.924 1.00 91.50 116 GLU A O 1
ATOM 808 N N . PRO A 1 117 ? -7.467 -2.576 19.009 1.00 95.12 117 PRO A N 1
ATOM 809 C CA . PRO A 1 117 ? -6.592 -1.844 18.107 1.00 95.12 117 PRO A CA 1
ATOM 810 C C . PRO A 1 117 ? -7.197 -1.702 16.711 1.00 95.12 117 PRO A C 1
ATOM 812 O O . PRO A 1 117 ? -7.685 -2.659 16.101 1.00 95.12 117 PRO A O 1
ATOM 815 N N . LEU A 1 118 ? -7.068 -0.505 16.146 1.00 96.94 118 LEU A N 1
ATOM 816 C CA . LEU A 1 118 ? -7.255 -0.262 14.729 1.00 96.94 118 LEU A CA 1
ATOM 817 C C . LEU A 1 118 ? -6.056 -0.843 13.963 1.00 96.94 118 LEU A C 1
ATOM 819 O O . LEU A 1 118 ? -5.036 -0.183 13.775 1.00 96.94 118 LEU A O 1
ATOM 823 N N . ARG A 1 119 ? -6.189 -2.099 13.533 1.00 98.38 119 ARG A N 1
ATOM 824 C CA . ARG A 1 119 ? -5.214 -2.807 12.692 1.00 98.38 119 ARG A CA 1
ATOM 825 C C . ARG A 1 119 ? -5.145 -2.222 11.278 1.00 98.38 119 ARG A C 1
ATOM 827 O O . ARG A 1 119 ? -6.126 -2.295 10.536 1.00 98.38 119 ARG A O 1
ATOM 834 N N . ILE A 1 120 ? -3.992 -1.675 10.901 1.00 98.19 120 ILE A N 1
ATOM 835 C CA . ILE A 1 120 ? -3.710 -1.107 9.578 1.00 98.19 120 ILE A CA 1
ATOM 836 C C . ILE A 1 120 ? -2.625 -1.937 8.888 1.00 98.19 120 ILE A C 1
ATOM 838 O O . ILE A 1 120 ? -1.498 -2.022 9.372 1.00 98.19 120 ILE A O 1
ATOM 842 N N . GLY A 1 121 ? -2.959 -2.539 7.748 1.00 97.94 121 GLY A N 1
ATOM 843 C CA . GLY A 1 121 ? -2.023 -3.310 6.933 1.00 97.94 121 GLY A CA 1
ATOM 844 C C . GLY A 1 121 ? -1.122 -2.426 6.073 1.00 97.94 121 GLY A C 1
ATOM 845 O O . GLY A 1 121 ? -1.585 -1.466 5.457 1.00 97.94 121 GLY A O 1
ATOM 846 N N . MET A 1 122 ? 0.162 -2.758 5.982 1.00 96.25 122 MET A N 1
ATOM 847 C CA . MET A 1 122 ? 1.114 -2.048 5.127 1.00 96.25 122 MET A CA 1
ATOM 848 C C . MET A 1 122 ? 2.202 -2.969 4.577 1.00 96.25 122 MET A C 1
ATOM 850 O O . MET A 1 122 ? 2.502 -4.018 5.146 1.00 96.25 122 MET A O 1
ATOM 854 N N . LEU A 1 123 ? 2.814 -2.542 3.475 1.00 93.81 123 LEU A N 1
ATOM 855 C CA . LEU A 1 123 ? 4.070 -3.108 2.990 1.00 93.81 123 LEU A CA 1
ATOM 856 C C . LEU A 1 123 ? 5.239 -2.258 3.519 1.00 93.81 123 LEU A C 1
ATOM 858 O O . LEU A 1 123 ? 5.061 -1.051 3.713 1.00 93.81 123 LEU A O 1
ATOM 862 N N . PRO A 1 124 ? 6.432 -2.837 3.742 1.00 91.81 124 PRO A N 1
ATOM 863 C CA . PRO A 1 124 ? 7.610 -2.102 4.206 1.00 91.81 124 PRO A CA 1
ATOM 864 C C . PRO A 1 124 ? 8.253 -1.291 3.063 1.00 91.81 124 PRO A C 1
ATOM 866 O O . PRO A 1 124 ? 9.376 -1.552 2.638 1.00 91.81 124 PRO A O 1
ATOM 869 N N . VAL A 1 125 ? 7.519 -0.307 2.541 1.00 88.69 125 VAL A N 1
ATOM 870 C CA . VAL A 1 125 ? 7.905 0.555 1.412 1.00 88.69 125 VAL A CA 1
ATOM 871 C C . VAL A 1 125 ? 7.876 2.035 1.800 1.00 88.69 125 VAL A C 1
ATOM 873 O O . VAL A 1 125 ? 7.254 2.438 2.783 1.00 88.69 125 VAL A O 1
ATOM 876 N N . ILE A 1 126 ? 8.558 2.869 1.012 1.00 87.75 126 ILE A N 1
ATOM 877 C CA . ILE A 1 126 ? 8.855 4.264 1.369 1.00 87.75 126 ILE A CA 1
ATOM 878 C C . ILE A 1 126 ? 7.608 5.127 1.628 1.00 87.75 126 ILE A C 1
ATOM 880 O O . ILE A 1 126 ? 7.627 5.987 2.505 1.00 87.75 126 ILE A O 1
ATOM 884 N N . ASN A 1 127 ? 6.505 4.901 0.910 1.00 87.38 127 ASN A N 1
ATOM 885 C CA . ASN A 1 127 ? 5.274 5.681 1.072 1.00 87.38 127 ASN A CA 1
ATOM 886 C C . ASN A 1 127 ? 4.509 5.345 2.367 1.00 87.38 127 ASN A C 1
ATOM 888 O O . ASN A 1 127 ? 3.630 6.109 2.759 1.00 87.38 127 ASN A O 1
ATOM 892 N N . ALA A 1 128 ? 4.861 4.256 3.054 1.00 91.62 128 ALA A N 1
ATOM 893 C CA . ALA A 1 128 ? 4.300 3.895 4.349 1.00 91.62 128 ALA A CA 1
ATOM 894 C C . ALA A 1 128 ? 5.094 4.481 5.535 1.00 91.62 128 ALA A C 1
ATOM 896 O O . ALA A 1 128 ? 4.635 4.401 6.675 1.00 91.62 128 ALA A O 1
ATOM 897 N N . LEU A 1 129 ? 6.238 5.140 5.281 1.00 92.06 129 LEU A N 1
ATOM 898 C CA . LEU A 1 129 ? 7.047 5.801 6.314 1.00 92.06 129 LEU A CA 1
ATOM 899 C C . LEU A 1 129 ? 6.243 6.710 7.258 1.00 92.06 129 LEU A C 1
ATOM 901 O O . LEU A 1 129 ? 6.491 6.634 8.460 1.00 92.06 129 LEU A O 1
ATOM 905 N N . PRO A 1 130 ? 5.282 7.539 6.795 1.00 92.31 130 PRO A N 1
ATOM 906 C CA . PRO A 1 130 ? 4.511 8.384 7.704 1.00 92.31 130 PRO A CA 1
ATOM 907 C C . PRO A 1 130 ? 3.753 7.597 8.780 1.00 92.31 130 PRO A C 1
ATOM 909 O O . PRO A 1 130 ? 3.581 8.111 9.881 1.00 92.31 130 PRO A O 1
ATOM 912 N N . LEU A 1 131 ? 3.329 6.360 8.492 1.00 95.25 131 LEU A N 1
ATOM 913 C CA . LEU A 1 131 ? 2.659 5.498 9.469 1.00 95.25 131 LEU A CA 1
ATOM 914 C C . LEU A 1 131 ? 3.646 5.012 10.533 1.00 95.25 131 LEU A C 1
ATOM 916 O O . LEU A 1 131 ? 3.375 5.112 11.727 1.00 95.25 131 LEU A O 1
ATOM 920 N N . SER A 1 132 ? 4.824 4.552 10.108 1.00 95.25 132 SER A N 1
ATOM 921 C CA . SER A 1 132 ? 5.879 4.111 11.025 1.00 95.25 132 SER A CA 1
ATOM 922 C C . SER A 1 132 ? 6.411 5.257 11.890 1.00 95.25 132 SER A C 1
ATOM 924 O O . SER A 1 132 ? 6.630 5.067 13.083 1.00 95.25 132 SER A O 1
ATOM 926 N N . VAL A 1 133 ? 6.568 6.459 11.323 1.00 96.19 133 VAL A N 1
ATOM 927 C CA . VAL A 1 133 ? 6.959 7.661 12.076 1.00 96.19 133 VAL A CA 1
ATOM 928 C C . VAL A 1 133 ? 5.875 8.044 13.081 1.00 96.19 133 VAL A C 1
ATOM 930 O O . VAL A 1 133 ? 6.197 8.286 14.235 1.00 96.19 133 VAL A O 1
ATOM 933 N N . ALA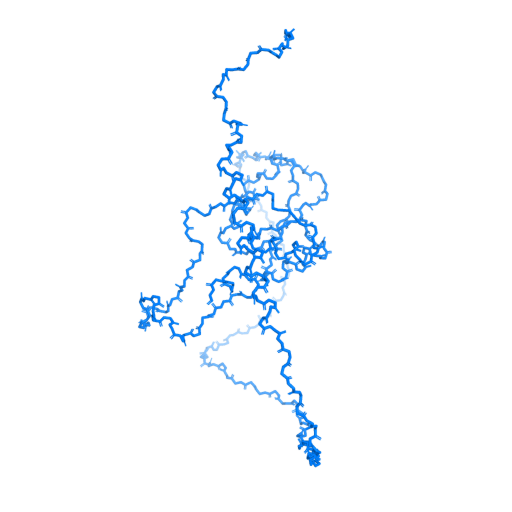 A 1 134 ? 4.595 8.032 12.694 1.00 96.69 134 ALA A N 1
ATOM 934 C CA . ALA A 1 134 ? 3.502 8.324 13.622 1.00 96.69 134 ALA A CA 1
ATOM 935 C C . ALA A 1 134 ? 3.461 7.357 14.816 1.00 96.69 134 ALA A C 1
ATOM 937 O O . ALA A 1 134 ? 3.179 7.781 15.934 1.00 96.69 134 ALA A O 1
ATOM 938 N N . GLN A 1 135 ? 3.786 6.078 14.599 1.00 95.88 135 GLN A N 1
ATOM 939 C CA . GLN A 1 135 ? 3.921 5.105 15.682 1.00 95.88 135 GLN A CA 1
ATOM 940 C C . GLN A 1 135 ? 5.142 5.391 16.569 1.00 95.88 135 GLN A C 1
ATOM 942 O O . GLN A 1 135 ? 5.023 5.349 17.791 1.00 95.88 135 GLN A O 1
ATOM 947 N N . ALA A 1 136 ? 6.302 5.672 15.968 1.00 96.50 136 ALA A N 1
ATOM 948 C CA . ALA A 1 136 ? 7.550 5.908 16.695 1.00 96.50 136 ALA A CA 1
ATOM 949 C C . ALA A 1 136 ? 7.531 7.205 17.521 1.00 96.50 136 ALA A C 1
ATOM 951 O O . ALA A 1 136 ? 8.064 7.233 18.627 1.00 96.50 136 ALA A O 1
ATOM 952 N N . GLU A 1 137 ? 6.899 8.255 16.996 1.00 97.69 137 GLU A N 1
ATOM 953 C CA . GLU A 1 137 ? 6.799 9.579 17.625 1.00 97.69 137 GLU A CA 1
ATOM 954 C C . GLU A 1 137 ? 5.596 9.706 18.577 1.00 97.69 137 GLU A C 1
ATOM 956 O O . GLU A 1 137 ? 5.435 10.730 19.231 1.00 97.69 137 GLU A O 1
ATOM 961 N N . GLY A 1 138 ? 4.747 8.678 18.678 1.00 96.25 138 GLY A N 1
ATOM 962 C CA . GLY A 1 138 ? 3.621 8.662 19.616 1.00 96.25 138 GLY A CA 1
ATOM 963 C C . GLY A 1 138 ? 2.364 9.416 19.156 1.00 96.25 138 GLY A C 1
ATOM 964 O O . GLY A 1 138 ? 1.447 9.618 19.949 1.00 96.25 138 GLY A O 1
ATOM 965 N N . PHE A 1 139 ? 2.272 9.807 17.880 1.00 97.38 139 PHE A N 1
ATOM 966 C CA . PHE A 1 139 ? 1.157 10.621 17.373 1.00 97.38 139 PHE A CA 1
ATOM 967 C C . PHE A 1 139 ? -0.204 9.924 17.482 1.00 97.38 139 PHE A C 1
ATOM 969 O O . PHE A 1 139 ? -1.223 10.588 17.645 1.00 97.38 139 PHE A O 1
ATOM 976 N N . TYR A 1 140 ? -0.254 8.591 17.407 1.00 96.19 140 TYR A N 1
ATOM 977 C CA . TYR A 1 140 ? -1.513 7.867 17.599 1.00 96.19 140 TYR A CA 1
ATOM 978 C C . TYR A 1 140 ? -2.019 7.980 19.040 1.00 96.19 140 TYR A C 1
ATOM 980 O O . TYR A 1 140 ? -3.211 8.182 19.261 1.00 96.19 140 TYR A O 1
ATOM 988 N N . GLN A 1 141 ? -1.112 7.902 20.015 1.00 93.31 141 GLN A N 1
ATOM 989 C CA . GLN A 1 141 ? -1.419 8.043 21.434 1.00 93.31 141 GLN A CA 1
ATOM 990 C C . GLN A 1 141 ? -1.844 9.473 21.770 1.00 93.31 141 GLN A C 1
ATOM 992 O O . GLN A 1 141 ? -2.822 9.646 22.495 1.00 93.31 141 GLN A O 1
ATOM 997 N N . ASP A 1 142 ? -1.171 10.475 21.198 1.00 95.69 142 ASP A N 1
ATOM 998 C CA . ASP A 1 142 ? -1.525 11.892 21.360 1.00 95.69 142 ASP A CA 1
ATOM 999 C C . ASP A 1 142 ? -2.952 12.194 20.869 1.00 95.69 142 ASP A C 1
ATOM 1001 O O . ASP A 1 142 ? -3.672 12.988 21.475 1.00 95.69 142 ASP A O 1
ATOM 1005 N N . GLU A 1 143 ? -3.391 11.511 19.808 1.00 94.75 143 GLU A N 1
ATOM 1006 C CA . GLU A 1 143 ? -4.753 11.596 19.265 1.00 94.75 143 GLU A CA 1
ATOM 1007 C C . GLU A 1 143 ? -5.746 10.635 19.951 1.00 94.75 143 GLU A C 1
ATOM 1009 O O . GLU A 1 143 ? -6.923 10.578 19.589 1.00 94.75 143 GLU A O 1
ATOM 1014 N N . GLY A 1 144 ? -5.300 9.860 20.945 1.00 94.88 144 GLY A N 1
ATOM 1015 C CA . GLY A 1 144 ? -6.141 8.904 21.664 1.00 94.88 144 GLY A CA 1
ATOM 1016 C C . GLY A 1 144 ? -6.634 7.739 20.799 1.00 94.88 144 GLY A C 1
ATOM 1017 O O . GLY A 1 144 ? -7.734 7.234 21.025 1.00 94.88 144 GLY A O 1
ATOM 1018 N N . VAL A 1 145 ? -5.848 7.309 19.806 1.00 95.00 145 VAL A N 1
ATOM 1019 C CA . VAL A 1 145 ? -6.166 6.195 18.898 1.00 95.00 145 VAL A CA 1
ATOM 1020 C C . VAL A 1 145 ? -5.198 5.031 19.121 1.00 95.00 145 VAL A C 1
ATOM 1022 O O . VAL A 1 145 ? -3.983 5.182 19.036 1.00 95.00 145 VAL A O 1
ATOM 1025 N N . ASN A 1 146 ? -5.733 3.834 19.375 1.00 96.00 146 ASN A N 1
ATOM 1026 C CA . ASN A 1 146 ? -4.933 2.616 19.489 1.00 96.00 146 ASN A CA 1
ATOM 1027 C C . ASN A 1 146 ? -4.715 2.030 18.086 1.00 96.00 146 ASN A C 1
ATOM 1029 O O . ASN A 1 146 ? -5.636 1.433 17.532 1.00 96.00 146 ASN A O 1
ATOM 1033 N N . VAL A 1 147 ? -3.537 2.233 17.490 1.00 96.94 147 VAL A N 1
ATOM 1034 C CA . VAL A 1 147 ? -3.207 1.751 16.135 1.00 96.94 147 VAL A CA 1
ATOM 1035 C C . VAL A 1 147 ? -2.182 0.625 16.196 1.00 96.94 147 VAL A C 1
ATOM 1037 O O . VAL A 1 147 ? -1.125 0.759 16.810 1.00 96.94 147 VAL A O 1
ATOM 1040 N N . GLU A 1 148 ? -2.469 -0.460 15.480 1.00 97.44 148 GLU A N 1
ATOM 1041 C CA . GLU A 1 148 ? -1.541 -1.569 15.259 1.00 97.44 148 GLU A CA 1
ATOM 1042 C C . GLU A 1 148 ? -1.168 -1.622 13.775 1.00 97.44 148 GLU A C 1
ATOM 1044 O O . GLU A 1 148 ? -2.031 -1.810 12.917 1.00 97.44 148 GLU A O 1
ATOM 1049 N N . LEU A 1 149 ? 0.117 -1.451 13.460 1.00 97.88 149 LEU A N 1
ATOM 1050 C CA . LEU A 1 149 ? 0.621 -1.596 12.095 1.00 97.88 149 LEU A CA 1
ATOM 1051 C C . LEU A 1 149 ? 0.977 -3.061 11.832 1.00 97.88 149 LEU A C 1
ATOM 1053 O O . LEU A 1 149 ? 1.852 -3.617 12.494 1.00 97.88 149 LEU A O 1
ATOM 1057 N N . VAL A 1 150 ? 0.324 -3.668 10.843 1.00 98.19 150 VAL A N 1
ATOM 1058 C CA . VAL A 1 150 ? 0.545 -5.061 10.440 1.00 98.19 150 VAL A CA 1
ATOM 1059 C C . VAL A 1 150 ? 1.318 -5.073 9.125 1.00 98.19 150 VAL A C 1
ATOM 1061 O O . VAL A 1 150 ? 0.831 -4.582 8.106 1.00 98.19 150 VAL A O 1
ATOM 1064 N N . GLN A 1 151 ? 2.537 -5.609 9.143 1.00 96.69 151 GLN A N 1
ATOM 1065 C CA . GLN A 1 151 ? 3.381 -5.695 7.950 1.00 96.69 151 GLN A CA 1
ATOM 1066 C C . GLN A 1 151 ? 3.116 -6.993 7.185 1.00 96.69 151 GLN A C 1
ATOM 1068 O O . GLN A 1 151 ? 3.041 -8.063 7.787 1.00 96.69 151 GLN A O 1
ATOM 1073 N N . PHE A 1 152 ? 3.019 -6.894 5.861 1.00 96.19 152 PHE A N 1
ATOM 1074 C CA . PHE A 1 152 ? 2.832 -8.030 4.955 1.00 96.19 152 PHE A CA 1
ATOM 1075 C C . PHE A 1 152 ? 3.983 -8.134 3.952 1.00 96.19 152 PHE A C 1
ATOM 1077 O O . PHE A 1 152 ? 4.628 -7.131 3.635 1.00 96.19 152 PHE A O 1
ATOM 1084 N N . GLY A 1 153 ? 4.231 -9.346 3.445 1.00 92.44 153 GLY A N 1
ATOM 1085 C CA . GLY A 1 153 ? 5.270 -9.598 2.445 1.00 92.44 153 GLY A CA 1
ATOM 1086 C C . GLY A 1 153 ? 4.827 -9.277 1.018 1.00 92.44 153 GLY A C 1
ATOM 1087 O O . GLY A 1 153 ? 5.665 -9.020 0.157 1.00 92.44 153 GLY A O 1
ATOM 1088 N N . SER A 1 154 ? 3.517 -9.261 0.757 1.00 91.19 154 SER A N 1
ATOM 1089 C CA . SER A 1 154 ? 2.958 -8.961 -0.564 1.00 91.19 154 SER A CA 1
ATOM 1090 C C . SER A 1 154 ? 1.610 -8.240 -0.495 1.00 91.19 154 SER A C 1
ATOM 1092 O O . SER A 1 154 ? 0.893 -8.313 0.507 1.00 91.19 154 SER A O 1
ATOM 1094 N N . ALA A 1 155 ? 1.252 -7.556 -1.588 1.00 91.19 155 ALA A N 1
ATOM 1095 C CA . ALA A 1 155 ? -0.057 -6.919 -1.749 1.00 91.19 155 ALA A CA 1
ATOM 1096 C C . ALA A 1 155 ? -1.200 -7.941 -1.604 1.00 91.19 155 ALA A C 1
ATOM 1098 O O . ALA A 1 155 ? -2.141 -7.712 -0.847 1.00 91.19 155 ALA A O 1
ATOM 1099 N N . ILE A 1 156 ? -1.036 -9.123 -2.211 1.00 91.06 156 ILE A N 1
ATOM 1100 C CA . ILE A 1 156 ? -2.003 -10.229 -2.158 1.00 91.06 156 ILE A CA 1
ATOM 1101 C C . ILE A 1 156 ? -2.279 -10.676 -0.715 1.00 91.06 156 ILE A C 1
ATOM 1103 O O . ILE A 1 156 ? -3.436 -10.862 -0.333 1.00 91.06 156 ILE A O 1
ATOM 1107 N N . GLU A 1 157 ? -1.240 -10.850 0.107 1.00 94.50 157 GLU A N 1
ATOM 1108 C CA . GLU A 1 157 ? -1.405 -11.228 1.518 1.00 94.50 157 GLU A CA 1
ATOM 1109 C C . GLU A 1 157 ? -2.153 -10.148 2.310 1.00 94.50 157 GLU A C 1
ATOM 1111 O O . GLU A 1 157 ? -3.083 -10.465 3.056 1.00 94.50 157 GLU A O 1
ATOM 1116 N N . ARG A 1 158 ? -1.785 -8.875 2.111 1.00 95.75 158 ARG A N 1
ATOM 1117 C CA . ARG A 1 158 ? -2.427 -7.722 2.761 1.00 95.75 158 ARG A CA 1
ATOM 1118 C C . ARG A 1 158 ? -3.911 -7.634 2.400 1.00 95.75 158 ARG A C 1
ATOM 1120 O O . ARG A 1 158 ? -4.756 -7.522 3.285 1.00 95.75 158 ARG A O 1
ATOM 1127 N N . GLU A 1 159 ? -4.244 -7.750 1.120 1.00 94.19 159 GLU A N 1
ATOM 1128 C CA . GLU A 1 159 ? -5.628 -7.707 0.643 1.00 94.19 159 GLU A CA 1
ATOM 1129 C C . GLU A 1 159 ? -6.434 -8.909 1.119 1.00 94.19 159 GLU A C 1
ATOM 1131 O O . GLU A 1 159 ? -7.597 -8.758 1.485 1.00 94.19 159 GLU A O 1
ATOM 1136 N N . THR A 1 160 ? -5.831 -10.098 1.156 1.00 94.88 160 THR A N 1
ATOM 1137 C CA . THR A 1 160 ? -6.478 -11.290 1.717 1.00 94.88 160 THR A CA 1
ATOM 1138 C C . THR A 1 160 ? -6.821 -11.062 3.189 1.00 94.88 160 THR A C 1
ATOM 1140 O O . THR A 1 160 ? -7.925 -11.390 3.626 1.00 94.88 160 THR A O 1
ATOM 1143 N N . ALA A 1 161 ? -5.916 -10.441 3.951 1.00 97.50 161 ALA A N 1
ATOM 1144 C CA . ALA A 1 161 ? -6.161 -10.078 5.341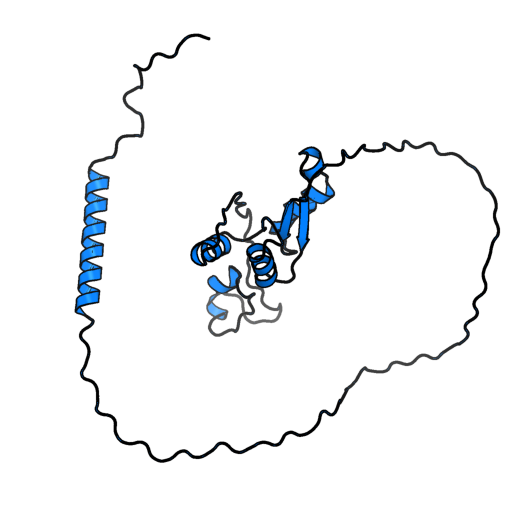 1.00 97.50 161 ALA A CA 1
ATOM 1145 C C . ALA A 1 161 ? -7.275 -9.027 5.487 1.00 97.50 161 ALA A C 1
ATOM 1147 O O . ALA A 1 161 ? -8.098 -9.146 6.397 1.00 97.50 161 ALA A O 1
ATOM 1148 N N . LEU A 1 162 ? -7.347 -8.034 4.591 1.00 97.31 162 LEU A N 1
ATOM 1149 C CA . LEU A 1 162 ? -8.429 -7.042 4.577 1.00 97.31 162 LEU A CA 1
ATOM 1150 C C . LEU A 1 162 ? -9.784 -7.704 4.307 1.00 97.31 162 LEU A C 1
ATOM 1152 O O . LEU A 1 162 ? -10.735 -7.505 5.059 1.00 97.31 162 LEU A O 1
ATOM 1156 N N . GLN A 1 163 ? -9.860 -8.537 3.270 1.00 95.19 163 GLN A N 1
ATOM 1157 C CA . GLN A 1 163 ? -11.082 -9.244 2.876 1.00 95.19 163 GLN A CA 1
ATOM 1158 C C . GLN A 1 163 ? -11.562 -10.220 3.960 1.00 95.19 163 GLN A C 1
ATOM 1160 O O . GLN A 1 163 ? -12.764 -10.391 4.154 1.00 95.19 163 GLN A O 1
ATOM 1165 N N . ALA A 1 164 ? -10.630 -10.833 4.696 1.00 96.75 164 ALA A N 1
ATOM 1166 C CA . ALA A 1 164 ? -10.926 -11.704 5.830 1.00 96.75 164 ALA A CA 1
ATOM 1167 C C . ALA A 1 164 ? -11.305 -10.943 7.119 1.00 96.75 164 ALA A C 1
ATOM 1169 O O . ALA A 1 164 ? -11.667 -11.577 8.110 1.00 96.75 164 ALA A O 1
ATOM 1170 N N . GLY A 1 165 ? -11.202 -9.607 7.140 1.00 96.38 165 GLY A N 1
ATOM 1171 C CA . GLY A 1 165 ? -11.437 -8.783 8.331 1.00 96.38 165 GLY A CA 1
ATOM 1172 C C . GLY A 1 165 ? -10.322 -8.860 9.384 1.00 96.38 165 GLY A C 1
ATOM 1173 O O . GLY A 1 165 ? -10.506 -8.421 10.520 1.00 96.38 165 GLY A O 1
ATOM 1174 N N . ALA A 1 166 ? -9.158 -9.411 9.029 1.00 97.88 166 ALA A N 1
ATOM 1175 C CA . ALA A 1 166 ? -7.999 -9.475 9.915 1.00 97.88 166 ALA A CA 1
ATOM 1176 C C . ALA A 1 166 ? -7.335 -8.099 10.102 1.00 97.88 166 ALA A C 1
ATOM 1178 O O . ALA A 1 166 ? -6.729 -7.854 11.141 1.00 97.88 166 ALA A O 1
ATOM 1179 N N . ILE A 1 167 ? -7.503 -7.177 9.150 1.00 98.38 167 ILE A N 1
ATOM 1180 C CA . ILE A 1 167 ? -7.142 -5.756 9.270 1.00 98.38 167 ILE A CA 1
ATOM 1181 C C . ILE A 1 167 ? -8.356 -4.874 8.952 1.00 98.38 167 ILE A C 1
ATOM 1183 O O . ILE A 1 167 ? -9.273 -5.300 8.255 1.00 98.38 167 ILE A O 1
ATOM 1187 N N . HIS A 1 168 ? -8.370 -3.648 9.473 1.00 97.38 168 HIS A N 1
ATOM 1188 C CA . HIS A 1 168 ? -9.482 -2.700 9.320 1.00 97.38 168 HIS A CA 1
ATOM 1189 C C . HIS A 1 168 ? -9.253 -1.672 8.207 1.00 97.38 168 HIS A C 1
ATOM 1191 O O . HIS A 1 168 ? -10.197 -1.052 7.723 1.00 97.38 168 HIS A O 1
ATOM 1197 N N . GLY A 1 169 ? -7.999 -1.469 7.815 1.00 96.62 169 GLY A N 1
ATOM 1198 C CA . GLY A 1 169 ? -7.609 -0.592 6.722 1.00 96.62 169 GLY A CA 1
ATOM 1199 C C . GLY A 1 169 ? -6.232 -0.968 6.205 1.00 96.62 169 GLY A C 1
ATOM 1200 O O . GLY A 1 169 ? -5.514 -1.741 6.837 1.00 96.62 169 GLY A O 1
ATOM 1201 N N . GLU A 1 170 ? -5.856 -0.416 5.061 1.00 95.88 170 GLU A N 1
ATOM 1202 C CA . GLU A 1 170 ? -4.547 -0.651 4.464 1.00 95.88 170 GLU A CA 1
ATOM 1203 C C . GLU A 1 170 ? -3.949 0.627 3.875 1.00 95.88 170 GLU A C 1
ATOM 1205 O O . GLU A 1 170 ? -4.658 1.492 3.359 1.00 95.88 170 GLU A O 1
ATOM 1210 N N . ASN A 1 171 ? -2.623 0.733 3.931 1.00 94.88 171 ASN A N 1
ATOM 1211 C CA . ASN A 1 171 ? -1.880 1.618 3.048 1.00 94.88 171 ASN A CA 1
ATOM 1212 C C . ASN A 1 171 ? -1.781 0.941 1.679 1.00 94.88 171 ASN A C 1
ATOM 1214 O O . ASN A 1 171 ? -1.104 -0.079 1.551 1.00 94.88 171 ASN A O 1
ATOM 1218 N N . THR A 1 172 ? -2.478 1.487 0.685 1.00 91.75 172 THR A N 1
ATOM 1219 C CA . THR A 1 172 ? -2.564 0.925 -0.667 1.00 91.75 172 THR A CA 1
ATOM 1220 C C . THR A 1 172 ? -2.661 2.026 -1.725 1.00 91.75 172 THR A C 1
ATOM 1222 O O . THR A 1 172 ? -2.780 3.209 -1.395 1.00 91.75 172 THR A O 1
ATOM 1225 N N . ASP A 1 173 ? -2.597 1.647 -2.999 1.00 89.31 173 ASP A N 1
ATOM 1226 C CA . ASP A 1 173 ? -2.792 2.556 -4.124 1.00 89.31 173 ASP A CA 1
ATOM 1227 C C . ASP A 1 173 ? -4.276 2.688 -4.522 1.00 89.31 173 ASP A C 1
ATOM 1229 O O . ASP A 1 173 ? -5.138 1.873 -4.185 1.00 89.31 173 ASP A O 1
ATOM 1233 N N . LEU A 1 174 ? -4.602 3.774 -5.232 1.00 90.19 174 LEU A N 1
ATOM 1234 C CA . LEU A 1 174 ? -5.985 4.064 -5.620 1.00 90.19 174 LEU A CA 1
ATOM 1235 C C . LEU A 1 174 ? -6.539 3.031 -6.614 1.00 90.19 174 LEU A C 1
ATOM 1237 O O . LEU A 1 174 ? -7.747 2.799 -6.647 1.00 90.19 174 LEU A O 1
ATOM 1241 N N . GLN A 1 175 ? -5.669 2.407 -7.409 1.00 89.62 175 GLN A N 1
ATOM 1242 C CA . GLN A 1 175 ? -6.062 1.343 -8.322 1.00 89.62 175 GLN A CA 1
ATOM 1243 C C . GLN A 1 175 ? -6.592 0.141 -7.535 1.00 89.62 175 GLN A C 1
ATOM 1245 O O . GLN A 1 175 ? -7.673 -0.350 -7.854 1.00 89.62 175 GLN A O 1
ATOM 1250 N N . ASN A 1 176 ? -5.904 -0.288 -6.477 1.00 90.75 176 ASN A N 1
ATOM 1251 C CA . ASN A 1 176 ? -6.351 -1.403 -5.653 1.00 90.75 176 ASN A CA 1
ATOM 1252 C C . ASN A 1 176 ? -7.703 -1.128 -4.989 1.00 90.75 176 ASN A C 1
ATOM 1254 O O . ASN A 1 176 ? -8.571 -1.996 -4.968 1.00 90.75 176 ASN A O 1
ATOM 1258 N N . VAL A 1 177 ? -7.942 0.106 -4.529 1.00 93.56 177 VAL A N 1
ATOM 1259 C CA . VAL A 1 177 ? -9.261 0.506 -4.006 1.00 93.56 177 VAL A CA 1
ATOM 1260 C C . VAL A 1 177 ? -10.357 0.269 -5.052 1.00 93.56 177 VAL A C 1
ATOM 1262 O O . VAL A 1 177 ? -11.415 -0.268 -4.728 1.00 93.56 177 VAL A O 1
ATOM 1265 N N . ILE A 1 178 ? -10.107 0.630 -6.314 1.00 92.88 178 ILE A N 1
ATOM 1266 C CA . ILE A 1 178 ? -11.056 0.408 -7.414 1.00 92.88 178 ILE A CA 1
ATOM 1267 C C . ILE A 1 178 ? -11.247 -1.091 -7.678 1.00 92.88 178 ILE A C 1
ATOM 1269 O O . ILE A 1 178 ? -12.384 -1.528 -7.865 1.00 92.88 178 ILE A O 1
ATOM 1273 N N . LEU A 1 179 ? -10.170 -1.883 -7.665 1.00 91.19 179 LEU A N 1
ATOM 1274 C CA . LEU A 1 179 ? -10.237 -3.334 -7.859 1.00 91.19 179 LEU A CA 1
ATOM 1275 C C . LEU A 1 179 ? -11.048 -4.023 -6.757 1.00 91.19 179 LEU A C 1
ATOM 1277 O O . LEU A 1 179 ? -11.916 -4.836 -7.066 1.00 91.19 179 LEU A O 1
ATOM 1281 N N . LEU A 1 180 ? -10.834 -3.652 -5.494 1.00 93.56 180 LEU A N 1
ATOM 1282 C CA . LEU A 1 180 ? -11.590 -4.164 -4.349 1.00 93.56 180 LEU A CA 1
ATOM 1283 C C . LEU A 1 180 ? -13.082 -3.817 -4.455 1.00 93.56 180 LEU A C 1
ATOM 1285 O O . LEU A 1 180 ? -13.928 -4.694 -4.278 1.00 93.56 180 LEU A O 1
ATOM 1289 N N . ILE A 1 181 ? -13.414 -2.570 -4.815 1.00 95.81 181 ILE A N 1
ATOM 1290 C CA . ILE A 1 181 ? -14.807 -2.147 -5.040 1.00 95.81 181 ILE A CA 1
ATOM 1291 C C . ILE A 1 181 ? -15.442 -2.957 -6.178 1.00 95.81 181 ILE A C 1
ATOM 1293 O O . ILE A 1 181 ? -16.563 -3.444 -6.038 1.00 95.81 181 ILE A O 1
ATOM 1297 N N . ASN A 1 182 ? -14.731 -3.142 -7.294 1.00 94.19 182 ASN A N 1
ATOM 1298 C CA . ASN A 1 182 ? -15.213 -3.937 -8.424 1.00 94.19 182 ASN A CA 1
ATOM 1299 C C . ASN A 1 182 ? -15.358 -5.431 -8.073 1.00 94.19 182 ASN A C 1
ATOM 1301 O O . ASN A 1 182 ? -16.248 -6.105 -8.585 1.00 94.19 182 ASN A O 1
ATOM 1305 N N . GLY A 1 183 ? -14.520 -5.932 -7.163 1.00 93.06 183 GLY A N 1
ATOM 1306 C CA . GLY A 1 183 ? -14.613 -7.270 -6.576 1.00 93.06 183 GLY A CA 1
ATOM 1307 C C . GLY A 1 183 ? -15.769 -7.452 -5.586 1.00 93.06 183 GLY A C 1
ATOM 1308 O O . GLY A 1 183 ? -15.991 -8.565 -5.120 1.00 93.06 183 GLY A O 1
ATOM 1309 N N . GLY A 1 184 ? -16.526 -6.392 -5.279 1.00 95.25 184 GLY A N 1
ATOM 1310 C CA . GLY A 1 184 ? -17.691 -6.434 -4.393 1.00 95.25 184 GLY A CA 1
ATOM 1311 C C . GLY A 1 184 ? -17.392 -6.150 -2.919 1.00 95.25 184 GLY A C 1
ATOM 1312 O O . GLY A 1 184 ? -18.279 -6.333 -2.085 1.00 95.25 184 GLY A O 1
ATOM 1313 N N . PHE A 1 185 ? -16.183 -5.692 -2.581 1.00 95.38 185 PHE A N 1
ATOM 1314 C CA . PHE A 1 185 ? -15.828 -5.312 -1.214 1.00 95.38 185 PHE A CA 1
ATOM 1315 C C . PHE A 1 185 ? -16.234 -3.870 -0.909 1.00 95.38 185 PHE A C 1
ATOM 1317 O O . PHE A 1 185 ? -16.012 -2.952 -1.701 1.00 95.38 185 PHE A O 1
ATOM 1324 N N . GLU A 1 186 ? -16.806 -3.649 0.275 1.00 95.25 186 GLU A N 1
ATOM 1325 C CA . GLU A 1 186 ? -17.171 -2.311 0.739 1.00 95.25 186 GLU A CA 1
ATOM 1326 C C . GLU A 1 186 ? -15.952 -1.601 1.346 1.00 95.25 186 GLU A C 1
ATOM 1328 O O . GLU A 1 186 ? -15.763 -1.570 2.560 1.00 95.25 186 GLU A O 1
ATOM 1333 N N . VAL A 1 187 ? -15.115 -1.017 0.487 1.00 96.19 187 VAL A N 1
ATOM 1334 C CA . VAL A 1 187 ? -13.947 -0.219 0.891 1.00 96.19 187 VAL A CA 1
ATOM 1335 C C . VAL A 1 187 ? -14.075 1.234 0.437 1.00 96.19 187 VAL A C 1
ATOM 1337 O O . VAL A 1 187 ? -14.808 1.559 -0.499 1.00 96.19 187 VAL A O 1
ATOM 1340 N N . ARG A 1 188 ? -13.367 2.142 1.118 1.00 96.12 188 ARG A N 1
ATOM 1341 C CA . ARG A 1 188 ? -13.349 3.578 0.804 1.00 96.12 188 ARG A CA 1
ATOM 1342 C C . ARG A 1 188 ? -11.937 4.131 0.947 1.00 96.12 188 ARG A C 1
ATOM 1344 O O . ARG A 1 188 ? -11.284 3.891 1.957 1.00 96.12 188 ARG A O 1
ATOM 1351 N N . ALA A 1 189 ? -11.503 4.938 -0.019 1.00 95.62 189 ALA A N 1
ATOM 1352 C CA . ALA A 1 189 ? -10.308 5.759 0.144 1.00 95.62 189 ALA A CA 1
ATOM 1353 C C . ALA A 1 189 ? -10.611 6.909 1.121 1.00 95.62 189 ALA A C 1
ATOM 1355 O O . ALA A 1 189 ? -11.469 7.748 0.846 1.00 95.62 189 ALA A O 1
ATOM 1356 N N . VAL A 1 190 ? -9.925 6.935 2.266 1.00 95.00 190 VAL A N 1
ATOM 1357 C CA . VAL A 1 190 ? -10.117 7.957 3.319 1.00 95.00 190 VAL A CA 1
ATOM 1358 C C . VAL A 1 190 ? -9.068 9.068 3.281 1.00 95.00 190 VAL A C 1
ATOM 1360 O O . VAL A 1 190 ? -9.302 10.164 3.783 1.00 95.00 190 VAL A O 1
ATOM 1363 N N . ARG A 1 191 ? -7.916 8.792 2.668 1.00 91.31 191 ARG A N 1
ATOM 1364 C CA . ARG A 1 191 ? -6.801 9.719 2.492 1.00 91.31 191 ARG A CA 1
ATOM 1365 C C . ARG A 1 191 ? -6.070 9.367 1.203 1.00 91.31 191 ARG A C 1
ATOM 1367 O O . ARG A 1 191 ? -5.942 8.193 0.869 1.00 91.31 191 ARG A O 1
ATOM 1374 N N . PHE A 1 192 ? -5.604 10.388 0.498 1.00 89.56 192 PHE A N 1
ATOM 1375 C CA . PHE A 1 192 ? -4.758 10.244 -0.676 1.00 89.56 192 PHE A CA 1
ATOM 1376 C C . PHE A 1 192 ? -3.561 11.176 -0.527 1.00 89.56 192 PHE A C 1
ATOM 1378 O O . PHE A 1 192 ? -3.738 12.382 -0.352 1.00 89.56 192 PHE A O 1
ATOM 1385 N N . ASP A 1 193 ? -2.362 10.605 -0.586 1.00 83.75 193 ASP A N 1
ATOM 1386 C CA . ASP A 1 193 ? -1.104 11.332 -0.467 1.00 83.75 193 ASP A CA 1
ATOM 1387 C C . ASP A 1 193 ? -0.421 11.356 -1.842 1.00 83.75 193 ASP A C 1
ATOM 1389 O O . ASP A 1 193 ? 0.196 10.363 -2.238 1.00 83.75 193 ASP A O 1
ATOM 1393 N N . PRO A 1 194 ? -0.555 12.448 -2.619 1.00 79.75 194 PRO A N 1
ATOM 1394 C CA . PRO A 1 194 ? 0.102 12.534 -3.911 1.00 79.75 194 PRO A CA 1
ATOM 1395 C C . PRO A 1 194 ? 1.627 12.575 -3.718 1.00 79.75 194 PRO A C 1
ATOM 1397 O O . PRO A 1 194 ? 2.115 13.345 -2.883 1.00 79.75 194 PRO A O 1
ATOM 1400 N N . PRO A 1 195 ? 2.399 11.795 -4.495 1.00 78.38 195 PRO A N 1
ATOM 1401 C CA . PRO A 1 195 ? 3.850 11.856 -4.432 1.00 78.38 195 PRO A CA 1
ATOM 1402 C C . PRO A 1 195 ? 4.364 13.259 -4.770 1.00 78.38 195 PRO A C 1
ATOM 1404 O O . PRO A 1 195 ? 3.983 13.839 -5.786 1.00 78.38 195 PRO A O 1
ATOM 1407 N N . ALA A 1 196 ? 5.304 13.770 -3.971 1.00 78.44 196 ALA A N 1
ATOM 1408 C CA . ALA A 1 196 ? 6.110 14.930 -4.362 1.00 78.44 196 ALA A CA 1
ATOM 1409 C C . ALA A 1 196 ? 7.133 14.574 -5.461 1.00 78.44 196 ALA A C 1
ATOM 1411 O O . ALA A 1 196 ? 7.535 15.432 -6.245 1.00 78.44 196 ALA A O 1
ATOM 1412 N N . THR A 1 197 ? 7.539 13.303 -5.517 1.00 77.50 197 THR A N 1
ATOM 1413 C CA . THR A 1 197 ? 8.488 12.718 -6.474 1.00 77.50 197 THR A CA 1
ATOM 1414 C C . THR A 1 197 ? 7.989 11.340 -6.913 1.00 77.50 197 THR A C 1
ATOM 1416 O O . THR A 1 197 ? 7.363 10.669 -6.093 1.00 77.50 197 THR A O 1
ATOM 1419 N N . PRO A 1 198 ? 8.274 10.876 -8.145 1.00 80.19 198 PRO A N 1
ATOM 1420 C CA . PRO A 1 198 ? 7.834 9.559 -8.610 1.00 80.19 198 PRO A CA 1
ATOM 1421 C C . PRO A 1 198 ? 8.206 8.440 -7.626 1.00 80.19 198 PRO A C 1
ATOM 1423 O O . PRO A 1 198 ? 9.349 8.369 -7.180 1.00 80.19 198 PRO A O 1
ATOM 1426 N N . TYR A 1 199 ? 7.242 7.579 -7.283 1.00 79.38 199 TYR A N 1
ATOM 1427 C CA . TYR A 1 199 ? 7.490 6.407 -6.431 1.00 79.38 199 TYR A CA 1
ATOM 1428 C C . TYR A 1 199 ? 8.029 5.202 -7.209 1.00 79.38 199 TYR A C 1
ATOM 1430 O O . TYR A 1 199 ? 8.634 4.320 -6.606 1.00 79.38 199 TYR A O 1
ATOM 1438 N N . PHE A 1 200 ? 7.807 5.159 -8.524 1.00 83.31 200 PHE A N 1
ATOM 1439 C CA . PHE A 1 200 ? 8.106 4.006 -9.366 1.00 83.31 200 PHE A CA 1
ATOM 1440 C C . PHE A 1 200 ? 9.120 4.377 -10.441 1.00 83.31 200 PHE A C 1
ATOM 1442 O O . PHE A 1 200 ? 8.974 5.405 -11.105 1.00 83.31 200 PHE A O 1
ATOM 1449 N N . SER A 1 201 ? 10.110 3.507 -10.611 1.00 87.19 201 SER A N 1
ATOM 1450 C CA . SER A 1 201 ? 11.170 3.616 -11.608 1.00 87.19 201 SER A CA 1
ATOM 1451 C C . SER A 1 201 ? 11.511 2.224 -12.124 1.00 87.19 201 SER A C 1
ATOM 1453 O O . SER A 1 201 ? 11.455 1.255 -11.366 1.00 87.19 201 SER A O 1
ATOM 1455 N N . ILE A 1 202 ? 11.912 2.137 -13.390 1.00 89.19 202 ILE A N 1
ATOM 1456 C CA . ILE A 1 202 ? 12.583 0.951 -13.923 1.00 89.19 202 ILE A CA 1
ATOM 1457 C C . ILE A 1 202 ? 14.058 1.074 -13.553 1.00 89.19 202 ILE A C 1
ATOM 1459 O O . ILE A 1 202 ? 14.656 2.137 -13.720 1.00 89.19 202 ILE A O 1
ATOM 1463 N N . ILE A 1 203 ? 14.625 0.005 -13.004 1.00 90.50 203 ILE A N 1
ATOM 1464 C CA . ILE A 1 203 ? 16.027 -0.048 -12.600 1.00 90.50 203 ILE A CA 1
ATOM 1465 C C . ILE A 1 203 ? 16.701 -1.103 -13.468 1.00 90.50 203 ILE A C 1
ATOM 1467 O O . ILE A 1 203 ? 16.315 -2.269 -13.427 1.00 90.50 203 ILE A O 1
ATOM 1471 N N . ALA A 1 204 ? 17.691 -0.678 -14.248 1.00 92.25 204 ALA A N 1
ATOM 1472 C CA . ALA A 1 204 ? 18.575 -1.565 -14.990 1.00 92.25 204 ALA A CA 1
ATOM 1473 C C . ALA A 1 204 ? 19.890 -1.766 -14.217 1.00 92.25 204 ALA A C 1
ATOM 1475 O O . ALA A 1 204 ? 20.265 -0.938 -13.381 1.00 92.25 204 ALA A O 1
ATOM 1476 N N . GLU A 1 205 ? 20.581 -2.878 -14.473 1.00 91.38 205 GLU A N 1
ATOM 1477 C CA . GLU A 1 205 ? 21.915 -3.122 -13.917 1.00 91.38 205 GLU A CA 1
ATOM 1478 C C . GLU A 1 205 ? 22.914 -2.066 -14.452 1.00 91.38 205 GLU A C 1
ATOM 1480 O O . GLU A 1 205 ? 22.745 -1.580 -15.574 1.00 91.38 205 GLU A O 1
ATOM 1485 N N . PRO A 1 206 ? 23.944 -1.666 -13.675 1.00 88.06 206 PRO A N 1
ATOM 1486 C CA . PRO A 1 206 ? 24.868 -0.607 -14.091 1.00 88.06 206 PRO A CA 1
ATOM 1487 C C . PRO A 1 206 ? 25.588 -0.865 -15.420 1.00 88.06 206 PRO A C 1
ATOM 1489 O O . PRO A 1 206 ? 25.961 0.092 -16.090 1.00 88.06 206 PRO A O 1
ATOM 1492 N N . ASP A 1 207 ? 25.764 -2.136 -15.791 1.00 90.50 207 ASP A N 1
ATOM 1493 C CA . ASP A 1 207 ? 26.529 -2.571 -16.963 1.00 90.50 207 ASP A CA 1
ATOM 1494 C C . ASP A 1 207 ? 25.628 -3.053 -18.126 1.00 90.50 207 ASP A C 1
ATOM 1496 O O . ASP A 1 207 ? 26.038 -3.893 -18.928 1.00 90.50 207 ASP A O 1
ATOM 1500 N N . THR A 1 208 ? 24.388 -2.552 -18.225 1.00 91.00 208 THR A N 1
ATOM 1501 C CA . THR A 1 208 ? 23.489 -2.844 -19.364 1.00 91.00 208 THR A CA 1
ATOM 1502 C C . THR A 1 208 ? 23.563 -1.776 -20.452 1.00 91.00 208 THR A C 1
ATOM 1504 O O . THR A 1 208 ? 23.854 -0.617 -20.173 1.00 91.00 208 THR A O 1
ATOM 1507 N N . ASP A 1 209 ? 23.191 -2.150 -21.678 1.00 91.69 209 ASP A N 1
ATOM 1508 C CA . ASP A 1 209 ? 22.996 -1.209 -22.791 1.00 91.69 209 ASP A CA 1
ATOM 1509 C C . ASP A 1 209 ? 21.615 -0.498 -22.746 1.00 91.69 209 ASP A C 1
ATOM 1511 O O . ASP A 1 209 ? 21.224 0.145 -23.718 1.00 91.69 209 ASP A O 1
ATOM 1515 N N . ILE A 1 210 ? 20.841 -0.636 -21.656 1.00 94.00 210 ILE A N 1
ATOM 1516 C CA . ILE A 1 210 ? 19.497 -0.048 -21.516 1.00 94.00 210 ILE A CA 1
ATOM 1517 C C . ILE A 1 210 ? 19.630 1.380 -20.977 1.00 94.00 210 ILE A C 1
ATOM 1519 O O . ILE A 1 210 ? 19.791 1.588 -19.773 1.00 94.00 210 ILE A O 1
ATOM 1523 N N . GLU A 1 211 ? 19.518 2.376 -21.857 1.00 91.56 211 GLU A N 1
ATOM 1524 C CA . GLU A 1 211 ? 19.610 3.798 -21.485 1.00 91.56 211 GLU A CA 1
ATOM 1525 C C . GLU A 1 211 ? 18.300 4.564 -21.723 1.00 91.56 211 GLU A C 1
ATOM 1527 O O . GLU A 1 211 ? 18.051 5.608 -21.111 1.00 91.56 211 GLU A O 1
ATOM 1532 N N . THR A 1 212 ? 17.449 4.052 -22.611 1.00 92.94 212 THR A N 1
ATOM 1533 C CA . THR A 1 212 ? 16.209 4.687 -23.058 1.00 92.94 212 THR A CA 1
ATOM 1534 C C . THR A 1 212 ? 15.005 3.762 -22.886 1.00 92.94 212 THR A C 1
ATOM 1536 O O . THR A 1 212 ? 15.132 2.565 -22.637 1.00 92.94 212 THR A O 1
ATOM 1539 N N . VAL A 1 213 ? 13.795 4.318 -23.008 1.00 91.38 213 VAL A N 1
ATOM 1540 C CA . VAL A 1 213 ? 12.558 3.522 -22.925 1.00 91.38 213 VAL A CA 1
ATOM 1541 C C . VAL A 1 213 ? 12.444 2.584 -24.128 1.00 91.38 213 VAL A C 1
ATOM 1543 O O . VAL A 1 213 ? 11.915 1.483 -24.008 1.00 91.38 213 VAL A O 1
ATOM 1546 N N . GLU A 1 214 ? 12.961 2.995 -25.284 1.00 94.75 214 GLU A N 1
ATOM 1547 C CA . GLU A 1 214 ? 12.990 2.203 -26.509 1.00 94.75 214 GLU A CA 1
ATOM 1548 C C . GLU A 1 214 ? 13.818 0.920 -26.354 1.00 94.75 214 GLU A C 1
ATOM 1550 O O . GLU A 1 214 ? 13.451 -0.111 -26.923 1.00 94.75 214 GLU A O 1
ATOM 1555 N N . ASP A 1 215 ? 14.874 0.955 -25.538 1.00 94.56 215 ASP A N 1
ATOM 1556 C CA . ASP A 1 215 ? 15.742 -0.200 -25.270 1.00 94.56 215 ASP A CA 1
ATOM 1557 C C . ASP A 1 215 ? 15.031 -1.301 -24.462 1.00 94.56 215 ASP A C 1
ATOM 1559 O O . ASP A 1 215 ? 15.485 -2.442 -24.433 1.00 94.56 215 ASP A O 1
ATOM 1563 N N . LEU A 1 216 ? 13.881 -0.994 -23.846 1.00 92.62 216 LEU A N 1
ATOM 1564 C CA . LEU A 1 216 ? 13.058 -1.965 -23.116 1.00 92.62 216 LEU A CA 1
ATOM 1565 C C . LEU A 1 216 ? 12.211 -2.853 -24.041 1.00 92.62 216 LEU A C 1
ATOM 1567 O O . LEU A 1 216 ? 11.552 -3.786 -23.578 1.00 92.62 216 LEU A O 1
ATOM 1571 N N . ALA A 1 217 ? 12.189 -2.581 -25.349 1.00 92.12 217 ALA A N 1
ATOM 1572 C CA . ALA A 1 217 ? 11.384 -3.343 -26.293 1.00 92.12 217 ALA A CA 1
ATOM 1573 C C . ALA A 1 217 ? 11.800 -4.827 -26.326 1.00 92.12 217 ALA A C 1
ATOM 1575 O O . ALA A 1 217 ? 12.878 -5.184 -26.796 1.00 92.12 217 ALA A O 1
ATOM 1576 N N . GLY A 1 218 ? 10.903 -5.708 -25.872 1.00 91.44 218 GLY A N 1
ATOM 1577 C CA . GLY A 1 218 ? 11.146 -7.154 -25.828 1.00 91.44 218 GLY A CA 1
ATOM 1578 C C . GLY A 1 218 ? 12.025 -7.619 -24.662 1.00 91.44 218 GLY A C 1
ATOM 1579 O O . GLY A 1 218 ? 12.385 -8.794 -24.628 1.00 91.44 218 GLY A O 1
ATOM 1580 N N . VAL A 1 219 ? 12.352 -6.731 -23.720 1.00 92.44 219 VAL A N 1
ATOM 1581 C CA . VAL A 1 219 ? 13.047 -7.069 -22.473 1.00 92.44 219 VAL A CA 1
ATOM 1582 C C . VAL A 1 219 ? 12.024 -7.564 -21.450 1.00 92.44 219 VAL A C 1
ATOM 1584 O O . VAL A 1 219 ? 10.975 -6.949 -21.264 1.00 92.44 219 VAL A O 1
ATOM 1587 N N . GLU A 1 220 ? 12.315 -8.678 -20.777 1.00 91.31 220 GLU A N 1
ATOM 1588 C CA . GLU A 1 220 ? 11.496 -9.138 -19.652 1.00 91.31 220 GLU A CA 1
ATOM 1589 C C . GLU A 1 220 ? 11.708 -8.219 -18.440 1.00 91.31 220 GLU A C 1
ATOM 1591 O O . GLU A 1 220 ? 12.835 -8.030 -17.981 1.00 91.31 220 GLU A O 1
ATOM 1596 N N . ILE A 1 221 ? 10.619 -7.652 -17.913 1.00 90.50 221 ILE A N 1
ATOM 1597 C CA . ILE A 1 221 ? 10.642 -6.739 -16.766 1.00 90.50 221 ILE A CA 1
ATOM 1598 C C . ILE A 1 221 ? 10.048 -7.459 -15.557 1.00 90.50 221 ILE A C 1
ATOM 1600 O O . ILE A 1 221 ? 8.899 -7.899 -15.575 1.00 90.50 221 ILE A O 1
ATOM 1604 N N . ALA A 1 222 ? 10.833 -7.572 -14.485 1.00 90.50 222 ALA A N 1
ATOM 1605 C CA . ALA A 1 222 ? 10.351 -8.123 -13.227 1.00 90.50 222 ALA A CA 1
ATOM 1606 C C . ALA A 1 222 ? 9.441 -7.111 -12.516 1.00 90.50 222 ALA A C 1
ATOM 1608 O O . ALA A 1 222 ? 9.861 -5.994 -12.209 1.00 90.50 222 ALA A O 1
ATOM 1609 N N . VAL A 1 223 ? 8.206 -7.518 -12.218 1.00 88.19 223 VAL A N 1
ATOM 1610 C CA . VAL A 1 223 ? 7.207 -6.691 -11.529 1.00 88.19 223 VAL A CA 1
ATOM 1611 C C . VAL A 1 223 ? 6.509 -7.470 -10.420 1.00 88.19 223 VAL A C 1
ATOM 1613 O O . VAL A 1 223 ? 6.475 -8.700 -10.425 1.00 88.19 223 VAL A O 1
ATOM 1616 N N . GLY A 1 224 ? 5.964 -6.750 -9.439 1.00 79.38 224 GLY A N 1
ATOM 1617 C CA . GLY A 1 224 ? 5.138 -7.351 -8.396 1.00 79.38 224 GLY A CA 1
ATOM 1618 C C . GLY A 1 224 ? 3.704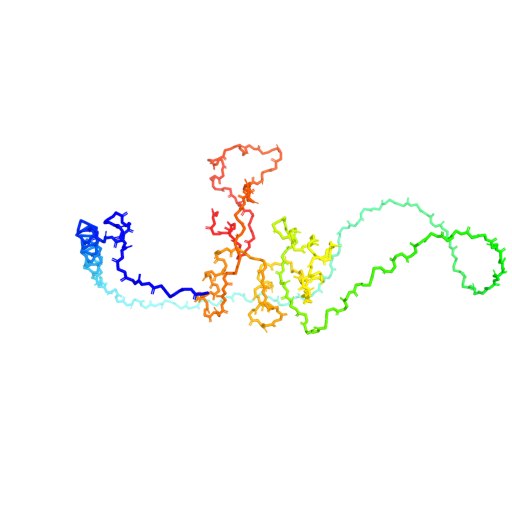 -7.571 -8.877 1.00 79.38 224 GLY A C 1
ATOM 1619 O O . GLY A 1 224 ? 3.097 -6.647 -9.415 1.00 79.38 224 GLY A O 1
ATOM 1620 N N . PHE A 1 225 ? 3.148 -8.757 -8.625 1.00 79.88 225 PHE A N 1
ATOM 1621 C CA . PHE A 1 225 ? 1.751 -9.072 -8.936 1.00 79.88 225 PHE A CA 1
ATOM 1622 C C . PHE A 1 225 ? 0.763 -8.308 -8.052 1.00 79.88 225 PHE A C 1
ATOM 1624 O O . PHE A 1 225 ? 1.001 -8.085 -6.863 1.00 79.88 225 PHE A O 1
ATOM 1631 N N . ASN A 1 226 ? -0.372 -7.965 -8.645 1.00 75.81 226 ASN A N 1
ATOM 1632 C CA . ASN A 1 226 ? -1.431 -7.134 -8.103 1.00 75.81 226 ASN A CA 1
ATOM 1633 C C . ASN A 1 226 ? -0.933 -5.791 -7.551 1.00 75.81 226 ASN A C 1
ATOM 1635 O O . ASN A 1 226 ? -1.421 -5.293 -6.540 1.00 75.81 226 ASN A O 1
ATOM 1639 N N . THR A 1 227 ? 0.069 -5.208 -8.207 1.00 79.31 227 THR A N 1
ATOM 1640 C CA . THR A 1 227 ? 0.582 -3.875 -7.874 1.00 79.31 227 THR A CA 1
ATOM 1641 C C . THR A 1 227 ? 0.350 -2.926 -9.032 1.00 79.31 227 THR A C 1
ATOM 1643 O O . THR A 1 227 ? 0.310 -3.355 -10.181 1.00 79.31 227 THR A O 1
ATOM 1646 N N . ILE A 1 228 ? 0.290 -1.624 -8.762 1.00 83.44 228 ILE A N 1
ATOM 1647 C CA . ILE A 1 228 ? 0.240 -0.608 -9.821 1.00 83.44 228 ILE A CA 1
ATOM 1648 C C . ILE A 1 228 ? 1.348 -0.740 -10.878 1.00 83.44 228 ILE A C 1
ATOM 1650 O O . ILE A 1 228 ? 1.147 -0.350 -12.022 1.00 83.44 228 ILE A O 1
ATOM 1654 N N . ILE A 1 229 ? 2.494 -1.331 -10.530 1.00 85.44 229 ILE A N 1
ATOM 1655 C CA . ILE A 1 229 ? 3.595 -1.560 -11.469 1.00 85.44 229 ILE A CA 1
ATOM 1656 C C . ILE A 1 229 ? 3.170 -2.561 -12.554 1.00 85.44 229 ILE A C 1
ATOM 1658 O O . ILE A 1 229 ? 3.400 -2.303 -13.729 1.00 85.44 229 ILE A O 1
ATOM 1662 N N . GLU A 1 230 ? 2.482 -3.646 -12.186 1.00 83.38 230 GLU A N 1
ATOM 1663 C CA . GLU A 1 230 ? 1.987 -4.655 -13.137 1.00 83.38 230 GLU A CA 1
ATOM 1664 C C . GLU A 1 230 ? 0.989 -4.070 -14.144 1.00 83.38 230 GLU A C 1
ATOM 1666 O O . GLU A 1 230 ? 0.994 -4.449 -15.305 1.00 83.38 230 GLU A O 1
ATOM 1671 N N . TYR A 1 231 ? 0.147 -3.121 -13.730 1.00 79.56 231 TYR A N 1
ATOM 1672 C CA . TYR A 1 231 ? -0.858 -2.527 -14.621 1.00 79.56 231 TYR A CA 1
ATOM 1673 C C . TYR A 1 231 ? -0.310 -1.399 -15.508 1.00 79.56 231 TYR A C 1
ATOM 1675 O O . TYR A 1 231 ? -1.021 -0.923 -16.396 1.00 79.56 231 TYR A O 1
ATOM 1683 N N . LEU A 1 232 ? 0.916 -0.935 -15.252 1.00 76.50 232 LEU A N 1
ATOM 1684 C CA . LEU A 1 232 ? 1.559 0.160 -15.984 1.00 76.50 232 LEU A CA 1
ATOM 1685 C C . LEU A 1 232 ? 2.728 -0.290 -16.872 1.00 76.50 232 LEU A C 1
ATOM 1687 O O . LEU A 1 232 ? 3.267 0.550 -17.594 1.00 76.50 232 LEU A O 1
ATOM 1691 N N . THR A 1 233 ? 3.126 -1.562 -16.803 1.00 68.38 233 THR A N 1
ATOM 1692 C CA . THR A 1 233 ? 4.242 -2.150 -17.567 1.00 68.38 233 THR A CA 1
ATOM 1693 C C . THR A 1 233 ? 3.732 -3.154 -18.590 1.00 68.38 233 THR A C 1
ATOM 1695 O O . THR A 1 233 ? 4.360 -3.229 -19.669 1.00 68.38 233 THR A O 1
#

Sequence (233 aa):
MAPFHPSKLPPDSPGGFIPEQVELLMKHVLTFAAAILLVLAACSPAATPTPTSAPPTEAPPTKDAGAAETETAPADEATETAEDTQTEEAALATEAATAAVAAATAESTAQAVDGEPLRIGMLPVINALPLSVAQAEGFYQDEGVNVELVQFGSAIERETALQAGAIHGENTDLQNVILLINGGFEVRAVRFDPPATPYFSIIAEPDTDIETVEDLAGVEIAVGFNTIIEYLT

Foldseek 3Di:
DDDDDPDDDDPPDPPDDDVVVVVVVVVVVVVVVVVVVVVVVVDDDDDDDDDDDDDDDDDDDDDDDDDDDDDDDDDDDDDDDDDDDDDDDDDDDDDDDDDDDPDDPPPPPQPPLDDDAQEEEEEPADVCVVVVVCVVVVVCSVVSHRHDYDYDPAPVVRVVCVVVVVHVYYDADPVVVVVCVVVVHPDDDPDDDDDPDDRDDQDDDPPDPPDDPVSCVVPDGDDGPPHPVVVVD

Radius of gyration: 33.82 Å; chains: 1; bounding box: 73×83×88 Å

pLDDT: mean 70.08, std 25.31, range [24.41, 98.38]

Secondary structure (DSSP, 8-state):
-PPP------S--S----HHHHHHHHHHHHHHHHHHHHHHHT-PPPPPPPPPPPPPPPPPP-------------PPP-------------------------------------SS-EEEEE-SSGGGHHHHHHHHTTHHHHTT--EEEEE-SSHHHHHHHHHTTS-SEE---HHHHHHHHHTT-----------SS-S------TTSS--SSGGGTT------TTSHHHHH-